Protein AF-A0AAN6DWF2-F1 (afdb_monomer_lite)

InterPro domains:
  IPR051615 Transcriptional Regulatory Elements [PTHR31313] (45-346)

Secondary structure (DSSP, 8-state):
----------------------------HHHHHHHHHHHHHHHHHHHHHHHHHHHTS-HHHHHHHHHHHIIIIITTS--S-HHHHHHHHTSTT--TT--HHHHHHHHHHHHHHS-TTSHHHHTTB-GGG-BHHHHHHHHHHHHHHHHT---HHHHHHHHHHHHHHHTTT-HHHHHHHHHHHHHHHHHHHHHHHH-TT----HHHHHHHHHHHHHHHHHHHHHHHHTT--------------HHHHHHHHHHHHHH-TTTS-----S-HHHHHHHHHHHHHHHHHHHHHHHHHHHTS-SHHHHHHHHHHHHHHHHHHHHHHHHS-TTTS--TTTTTT--HHHHHHH--

pLDDT: mean 73.48, std 20.2, range [24.36, 97.5]

Radius of gyration: 24.29 Å; chains: 1; bounding box: 89×57×62 Å

Sequence (347 aa):
MPRCLARQLSLSRIKYAGNGDDLIWGSSVSDFDLYEASCVDASALSSKQCLSTIANLDVSLQTYLLDQFWERFNTCTFLLHKEAFQASLHETRYGPFCSPHLHLAVLAMGLRRAHHTRPEVARLLRPNWDSVLHRQLREAVDGLLIRGGCTVVNVQAVVILAHLERERGRDHAARQYLDSAFSMMENIQQRTQNVLDMRVSDDEIIVQRTTLRAAVLIHSHWCFLDNRRLTKTSSTSVDNSPHRRGEVVASQHLHGSRVLSFTMKNDLAAQIYNAHPELVSIATSDIDEVSLCSAAANDTATENAFSCLVQIHTRLKNWYSGLPTHLSWSDDSQHSAPPNLYLLHQQ

Structure (mmCIF, N/CA/C/O backbone):
data_AF-A0AAN6DWF2-F1
#
_entry.id   AF-A0AAN6DWF2-F1
#
loop_
_atom_site.group_PDB
_atom_site.id
_atom_site.type_symbol
_atom_site.label_atom_id
_atom_site.label_alt_id
_atom_site.label_comp_id
_atom_site.label_asym_id
_atom_site.label_entity_id
_atom_site.label_seq_id
_atom_site.pdbx_PDB_ins_code
_atom_site.Cartn_x
_atom_site.Cartn_y
_atom_site.Cartn_z
_atom_site.occupancy
_atom_site.B_iso_or_equiv
_atom_site.auth_seq_id
_atom_site.auth_comp_id
_atom_site.auth_asym_id
_atom_site.auth_atom_id
_atom_site.pdbx_PDB_model_num
ATOM 1 N N . MET A 1 1 ? 20.266 -30.198 12.246 1.00 24.36 1 MET A N 1
ATOM 2 C CA . MET A 1 1 ? 20.365 -29.822 13.675 1.00 24.36 1 MET A CA 1
ATOM 3 C C . MET A 1 1 ? 21.616 -30.467 14.260 1.00 24.36 1 MET A C 1
ATOM 5 O O . MET A 1 1 ? 21.748 -31.669 14.085 1.00 24.36 1 MET A O 1
ATOM 9 N N . PRO A 1 2 ? 22.482 -29.755 14.995 1.00 39.97 2 PRO A N 1
ATOM 10 C CA . PRO A 1 2 ? 23.078 -28.453 14.684 1.00 39.97 2 PRO A CA 1
ATOM 11 C C . PRO A 1 2 ? 24.624 -28.497 14.814 1.00 39.97 2 PRO A C 1
ATOM 13 O O . PRO A 1 2 ? 25.159 -29.384 15.472 1.00 39.97 2 PRO A O 1
ATOM 16 N N . ARG A 1 3 ? 25.340 -27.499 14.274 1.00 25.38 3 ARG A N 1
ATOM 17 C CA . ARG A 1 3 ? 26.312 -26.698 15.051 1.00 25.38 3 ARG A CA 1
ATOM 18 C C . ARG A 1 3 ? 26.899 -25.549 14.231 1.00 25.38 3 ARG A C 1
ATOM 20 O O . ARG A 1 3 ? 27.451 -25.732 13.153 1.00 25.38 3 ARG A O 1
ATOM 27 N N . CYS A 1 4 ? 26.732 -24.368 14.812 1.00 27.62 4 CYS A N 1
ATOM 28 C CA . CYS A 1 4 ? 27.293 -23.084 14.442 1.00 27.62 4 CYS A CA 1
ATOM 29 C C . CYS A 1 4 ? 28.824 -23.131 14.368 1.00 27.62 4 CYS A C 1
ATOM 31 O O . CYS A 1 4 ? 29.463 -23.680 15.265 1.00 27.62 4 CYS A O 1
ATOM 33 N N . LEU A 1 5 ? 29.406 -22.461 13.374 1.00 29.89 5 LEU A N 1
ATOM 34 C CA . LEU A 1 5 ? 30.800 -22.028 13.410 1.00 29.89 5 LEU A CA 1
ATOM 35 C C . LEU A 1 5 ? 30.829 -20.502 13.383 1.00 29.89 5 LEU A C 1
ATOM 37 O O . LEU A 1 5 ? 30.597 -19.865 12.358 1.00 29.89 5 LEU A O 1
ATOM 41 N N . ALA A 1 6 ? 31.085 -19.943 14.562 1.00 29.97 6 ALA A N 1
ATOM 42 C CA . ALA A 1 6 ? 31.462 -18.559 14.756 1.00 29.97 6 ALA A CA 1
ATOM 43 C C . ALA A 1 6 ? 32.806 -18.304 14.055 1.00 29.97 6 ALA A C 1
ATOM 45 O O . ALA A 1 6 ? 33.797 -18.974 14.343 1.00 29.97 6 ALA A O 1
ATOM 46 N N . ARG A 1 7 ? 32.856 -17.328 13.145 1.00 29.53 7 ARG A N 1
ATOM 47 C CA . ARG A 1 7 ? 34.121 -16.759 12.673 1.00 29.53 7 ARG A CA 1
ATOM 48 C C . ARG A 1 7 ? 34.495 -15.603 13.595 1.00 29.53 7 ARG A C 1
ATOM 50 O O . ARG A 1 7 ? 33.910 -14.528 13.519 1.00 29.53 7 ARG A O 1
ATOM 57 N N . GLN A 1 8 ? 35.467 -15.859 14.467 1.00 28.31 8 GLN A N 1
ATOM 58 C CA . GLN A 1 8 ? 36.254 -14.836 15.153 1.00 28.31 8 GLN A CA 1
ATOM 59 C C . GLN A 1 8 ? 36.928 -13.944 14.104 1.00 28.31 8 GLN A C 1
ATOM 61 O O . GLN A 1 8 ? 37.774 -14.410 13.341 1.00 28.31 8 GLN A O 1
ATOM 66 N N . LEU A 1 9 ? 36.568 -12.662 14.078 1.00 31.00 9 LEU A N 1
ATOM 67 C CA . LEU A 1 9 ? 37.375 -11.639 13.428 1.00 31.00 9 LEU A CA 1
ATOM 68 C C . LEU A 1 9 ? 38.533 -11.295 14.368 1.00 31.00 9 LEU A C 1
ATOM 70 O O . LEU A 1 9 ? 38.350 -10.776 15.468 1.00 31.00 9 LEU A O 1
ATOM 74 N N . SER A 1 10 ? 39.729 -11.675 13.930 1.00 26.09 10 SER A N 1
ATOM 75 C CA . SER A 1 10 ? 41.006 -11.329 14.537 1.00 26.09 10 SER A CA 1
ATOM 76 C C . SER A 1 10 ? 41.227 -9.818 14.416 1.00 26.09 10 SER A C 1
ATOM 78 O O . SER A 1 10 ? 41.457 -9.301 13.327 1.00 26.09 10 SER A O 1
ATOM 80 N N . LEU A 1 11 ? 41.148 -9.110 15.544 1.00 29.73 11 LEU A N 1
ATOM 81 C CA . LEU A 1 11 ? 41.668 -7.752 15.691 1.00 29.73 11 LEU A CA 1
ATOM 82 C C . LEU A 1 11 ? 43.199 -7.828 15.715 1.00 29.73 11 LEU A C 1
ATOM 84 O O . LEU A 1 11 ? 43.815 -8.088 16.752 1.00 29.73 11 LEU A O 1
ATOM 88 N N . SER A 1 12 ? 43.824 -7.620 14.561 1.00 30.19 12 SER A N 1
ATOM 89 C CA . SER A 1 12 ? 45.262 -7.394 14.459 1.00 30.19 12 SER A CA 1
ATOM 90 C C . SER A 1 12 ? 45.615 -6.064 15.130 1.00 30.19 12 SER A C 1
ATOM 92 O O . SER A 1 12 ? 45.413 -4.991 14.566 1.00 30.19 12 SER A O 1
ATOM 94 N N . ARG A 1 13 ? 46.144 -6.141 16.359 1.00 29.02 13 ARG A N 1
ATOM 95 C CA . ARG A 1 13 ? 46.810 -5.030 17.054 1.00 29.02 13 ARG A CA 1
ATOM 96 C C . ARG A 1 13 ? 48.020 -4.576 16.236 1.00 29.02 13 ARG A C 1
ATOM 98 O O . ARG A 1 13 ? 49.051 -5.246 16.240 1.00 29.02 13 ARG A O 1
ATOM 105 N N . ILE A 1 14 ? 47.914 -3.419 15.595 1.00 34.72 14 ILE A N 1
ATOM 106 C CA . ILE A 1 14 ? 49.074 -2.682 15.096 1.00 34.72 14 ILE A CA 1
ATOM 107 C C . ILE A 1 14 ? 49.698 -1.972 16.306 1.00 34.72 14 ILE A C 1
ATOM 109 O O . ILE A 1 14 ? 49.084 -1.097 16.910 1.00 34.72 14 ILE A O 1
ATOM 113 N N . LYS A 1 15 ? 50.899 -2.400 16.714 1.00 28.56 15 LYS A N 1
ATOM 114 C CA . LYS A 1 15 ? 51.720 -1.688 17.703 1.00 28.56 15 LYS A CA 1
ATOM 115 C C . LYS A 1 15 ? 52.445 -0.549 16.988 1.00 28.56 15 LYS A C 1
ATOM 117 O O . LYS A 1 15 ? 53.342 -0.825 16.198 1.00 28.56 15 LYS A O 1
ATOM 122 N N . TYR A 1 16 ? 52.120 0.697 17.318 1.00 31.91 16 TYR A N 1
ATOM 123 C CA . TYR A 1 16 ? 53.030 1.820 17.104 1.00 31.91 16 TYR A CA 1
ATOM 124 C C . TYR A 1 16 ? 53.745 2.126 18.420 1.00 31.91 16 TYR A C 1
ATOM 126 O O . TYR A 1 16 ? 53.112 2.350 19.449 1.00 31.91 16 TYR A O 1
ATOM 134 N N . ALA A 1 17 ? 55.075 2.066 18.383 1.00 34.44 17 ALA A N 1
ATOM 135 C CA . ALA A 1 17 ? 55.939 2.589 19.426 1.00 34.44 17 ALA A CA 1
ATOM 136 C C . ALA A 1 17 ? 56.186 4.073 19.131 1.00 34.44 17 ALA A C 1
ATOM 138 O O . ALA A 1 17 ? 56.688 4.408 18.060 1.00 34.44 17 ALA A O 1
ATOM 139 N N . GLY A 1 18 ? 55.827 4.943 20.070 1.00 31.94 18 GLY A N 1
ATOM 140 C CA . GLY A 1 18 ? 56.087 6.376 20.012 1.00 31.94 18 GLY A CA 1
ATOM 141 C C . GLY A 1 18 ? 56.032 6.954 21.420 1.00 31.94 18 GLY A C 1
ATOM 142 O O . GLY A 1 18 ? 55.000 6.875 22.077 1.00 31.94 18 GLY A O 1
ATOM 143 N N . ASN A 1 19 ? 57.178 7.444 21.888 1.00 35.22 19 ASN A N 1
ATOM 144 C CA . ASN A 1 19 ? 57.352 8.192 23.130 1.00 35.22 19 ASN A CA 1
ATOM 145 C C . ASN A 1 19 ? 56.576 9.515 23.095 1.00 35.22 19 ASN A C 1
ATOM 147 O O . ASN A 1 19 ? 56.572 10.179 22.061 1.00 35.22 19 ASN A O 1
ATOM 151 N N . GLY A 1 20 ? 56.115 9.956 24.266 1.00 33.41 20 GLY A N 1
ATOM 152 C CA . GLY A 1 20 ? 55.858 11.368 24.555 1.00 33.41 20 GLY A CA 1
ATOM 153 C C . GLY A 1 20 ? 54.381 11.725 24.657 1.00 33.41 20 GLY A C 1
ATOM 154 O O . GLY A 1 20 ? 53.620 11.536 23.716 1.00 33.41 20 GLY A O 1
ATOM 155 N N . ASP A 1 21 ? 54.023 12.225 25.832 1.00 41.53 21 ASP A N 1
ATOM 156 C CA . ASP A 1 21 ? 52.711 12.698 26.256 1.00 41.53 21 ASP A CA 1
ATOM 157 C C . ASP A 1 21 ? 52.075 13.711 25.286 1.00 41.53 21 ASP A C 1
ATOM 159 O O . ASP A 1 21 ? 52.677 14.736 24.990 1.00 41.53 21 ASP A O 1
ATOM 163 N N . ASP A 1 22 ? 50.859 13.406 24.815 1.00 31.78 22 ASP A N 1
ATOM 164 C CA . ASP A 1 22 ? 49.723 14.337 24.690 1.00 31.78 22 ASP A CA 1
ATOM 165 C C . ASP A 1 22 ? 48.495 13.589 24.126 1.00 31.78 22 ASP A C 1
ATOM 167 O O . ASP A 1 22 ? 48.411 13.234 22.948 1.00 31.78 22 ASP A O 1
ATOM 171 N N . LEU A 1 23 ? 47.516 13.311 24.993 1.00 32.81 23 LEU A N 1
ATOM 172 C CA . LEU A 1 23 ? 46.237 12.688 24.635 1.00 32.81 23 LEU A CA 1
ATOM 173 C C . LEU A 1 23 ? 45.285 13.736 24.039 1.00 32.81 23 LEU A C 1
ATOM 175 O O . LEU A 1 23 ? 44.427 14.286 24.728 1.00 32.81 23 LEU A O 1
ATOM 179 N N . ILE A 1 24 ? 45.403 13.975 22.733 1.00 30.84 24 ILE A N 1
ATOM 180 C CA . ILE A 1 24 ? 44.333 14.582 21.934 1.00 30.84 24 ILE A CA 1
ATOM 181 C C . ILE A 1 24 ? 43.415 13.445 21.471 1.00 30.84 24 ILE A C 1
ATOM 183 O O . ILE A 1 24 ? 43.819 12.596 20.676 1.00 30.84 24 ILE A O 1
ATOM 187 N N . TRP A 1 25 ? 42.171 13.412 21.957 1.00 33.88 25 TRP A N 1
ATOM 188 C CA . TRP A 1 25 ? 41.125 12.535 21.420 1.00 33.88 25 TRP A CA 1
ATOM 189 C C . TRP A 1 25 ? 40.746 12.993 20.004 1.00 33.88 25 TRP A C 1
ATOM 191 O O . TRP A 1 25 ? 39.775 13.719 19.807 1.00 33.88 25 TRP A O 1
ATOM 201 N N . GLY A 1 26 ? 41.528 12.585 19.005 1.00 31.33 26 GLY A N 1
ATOM 202 C CA . GLY A 1 26 ? 41.132 12.661 17.604 1.00 31.33 26 GLY A CA 1
ATOM 203 C C . GLY A 1 26 ? 40.071 11.601 17.332 1.00 31.33 26 GLY A C 1
ATOM 204 O O . GLY A 1 26 ? 40.386 10.416 17.242 1.00 31.33 26 GLY A O 1
ATOM 205 N N . SER A 1 27 ? 38.806 12.006 17.226 1.00 37.88 27 SER A N 1
ATOM 206 C CA . SER A 1 27 ? 37.750 11.152 16.685 1.00 37.88 27 SER A CA 1
ATOM 207 C C . SER A 1 27 ? 38.142 10.712 15.271 1.00 37.88 27 SER A C 1
ATOM 209 O O . SER A 1 27 ? 38.393 11.564 14.420 1.00 37.88 27 SER A O 1
ATOM 211 N N . SER A 1 28 ? 38.209 9.398 15.029 1.00 42.75 28 SER A N 1
ATOM 212 C CA . SER A 1 28 ? 38.409 8.791 13.705 1.00 42.75 28 SER A CA 1
ATOM 213 C C . SER A 1 28 ? 37.288 9.242 12.762 1.00 42.75 28 SER A C 1
ATOM 215 O O . SER A 1 28 ? 36.197 8.680 12.763 1.00 42.75 28 SER A O 1
ATOM 217 N N . VAL A 1 29 ? 37.548 10.297 11.987 1.00 45.88 29 VAL A N 1
ATOM 218 C CA . VAL A 1 29 ? 36.674 10.770 10.899 1.00 45.88 29 VAL A CA 1
ATOM 219 C C . VAL A 1 29 ? 36.654 9.742 9.752 1.00 45.88 29 VAL A C 1
ATOM 221 O O . VAL A 1 29 ? 35.648 9.575 9.078 1.00 45.88 29 VAL A O 1
ATOM 224 N N . SER A 1 30 ? 37.717 8.943 9.599 1.00 54.19 30 SER A N 1
ATOM 225 C CA . SER A 1 30 ? 37.892 8.019 8.471 1.00 54.19 30 SER A CA 1
ATOM 226 C C . SER A 1 30 ? 37.001 6.772 8.489 1.00 54.19 30 SER A C 1
ATOM 228 O O . SER A 1 30 ? 36.621 6.295 7.422 1.00 54.19 30 SER A O 1
ATOM 230 N N . ASP A 1 31 ? 36.662 6.221 9.661 1.00 43.28 31 ASP A N 1
ATOM 231 C CA . ASP A 1 31 ? 35.835 5.000 9.727 1.00 43.28 31 ASP A CA 1
ATOM 232 C C . ASP A 1 31 ? 34.345 5.290 9.492 1.00 43.28 31 ASP A C 1
ATOM 234 O O . ASP A 1 31 ? 33.620 4.450 8.953 1.00 43.28 31 ASP A O 1
ATOM 238 N N . PHE A 1 32 ? 33.894 6.491 9.864 1.00 52.03 32 PHE A N 1
ATOM 239 C CA . PHE A 1 32 ? 32.530 6.951 9.615 1.00 52.03 32 PHE A CA 1
ATOM 240 C C . PHE A 1 32 ? 32.306 7.216 8.119 1.00 52.03 32 PHE A C 1
ATOM 242 O O . PHE A 1 32 ? 31.334 6.720 7.548 1.00 52.03 32 PHE A O 1
ATOM 249 N N . ASP A 1 33 ? 33.270 7.869 7.464 1.00 57.94 33 ASP A N 1
ATOM 250 C CA . ASP A 1 33 ? 33.223 8.173 6.030 1.00 57.94 33 ASP A CA 1
ATOM 251 C C . ASP A 1 33 ? 33.228 6.903 5.155 1.00 57.94 33 ASP A C 1
ATOM 253 O O . ASP A 1 33 ? 32.535 6.832 4.138 1.00 57.94 33 ASP A O 1
ATOM 257 N N . LEU A 1 34 ? 33.965 5.857 5.557 1.00 58.53 34 LEU A N 1
ATOM 258 C CA . LEU A 1 34 ? 33.987 4.564 4.855 1.00 58.53 34 LEU A CA 1
ATOM 259 C C . LEU A 1 34 ? 32.654 3.810 4.968 1.00 58.53 34 LEU A C 1
ATOM 261 O O . LEU A 1 34 ? 32.208 3.187 3.998 1.00 58.53 34 LEU A O 1
ATOM 265 N N . TYR A 1 35 ? 32.007 3.862 6.134 1.00 58.62 35 TYR A N 1
ATOM 266 C CA . TYR A 1 35 ? 30.687 3.264 6.331 1.00 58.62 35 TYR A CA 1
ATOM 267 C C . TYR A 1 35 ? 29.617 4.014 5.531 1.00 58.62 35 TYR A C 1
ATOM 269 O O . TYR A 1 35 ? 28.820 3.386 4.831 1.00 58.62 35 TYR A O 1
ATOM 277 N N . GLU A 1 36 ? 29.639 5.348 5.562 1.00 58.59 36 GLU A N 1
ATOM 278 C CA . GLU A 1 36 ? 28.704 6.187 4.813 1.00 58.59 36 GLU A CA 1
ATOM 279 C C . GLU A 1 36 ? 28.851 5.984 3.296 1.00 58.59 36 GLU A C 1
ATOM 281 O O . GLU A 1 36 ? 27.856 5.720 2.614 1.00 58.59 36 GLU A O 1
ATOM 286 N N . ALA A 1 37 ? 30.084 5.964 2.773 1.00 59.84 37 ALA A N 1
ATOM 287 C CA . ALA A 1 37 ? 30.357 5.650 1.370 1.00 59.84 37 ALA A CA 1
ATOM 288 C C . ALA A 1 37 ? 29.853 4.246 0.980 1.00 59.84 37 ALA A C 1
ATOM 290 O O . ALA A 1 37 ? 29.174 4.084 -0.037 1.00 59.84 37 ALA A O 1
ATOM 291 N N . SER A 1 38 ? 30.082 3.237 1.832 1.00 62.94 38 SER A N 1
ATOM 292 C CA . SER A 1 38 ? 29.570 1.880 1.607 1.00 62.94 38 SER A CA 1
ATOM 293 C C . SER A 1 38 ? 28.037 1.814 1.621 1.00 62.94 38 SER A C 1
ATOM 295 O O . SER A 1 38 ? 27.452 1.019 0.878 1.00 62.94 38 SER A O 1
ATOM 297 N N . CYS A 1 39 ? 27.362 2.614 2.450 1.00 59.41 39 CYS A N 1
ATOM 298 C CA . CYS A 1 39 ? 25.901 2.685 2.489 1.00 59.41 39 CYS A CA 1
ATOM 299 C C . CYS A 1 39 ? 25.322 3.368 1.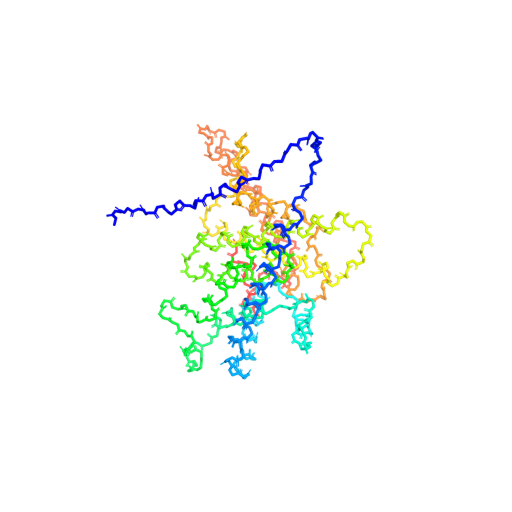241 1.00 59.41 39 CYS A C 1
ATOM 301 O O . CYS A 1 39 ? 24.308 2.898 0.708 1.00 59.41 39 CYS A O 1
ATOM 303 N N . VAL A 1 40 ? 25.972 4.429 0.751 1.00 64.19 40 VAL A N 1
ATOM 304 C CA . VAL A 1 40 ? 25.593 5.146 -0.478 1.00 64.19 40 VAL A CA 1
ATOM 305 C C . VAL A 1 40 ? 25.728 4.239 -1.702 1.00 64.19 40 VAL A C 1
ATOM 307 O O . VAL A 1 40 ? 24.764 4.090 -2.462 1.00 64.19 40 VAL A O 1
ATOM 310 N N . ASP A 1 41 ? 26.858 3.547 -1.850 1.00 69.50 41 ASP A N 1
ATOM 311 C CA . ASP A 1 41 ? 27.111 2.637 -2.975 1.00 69.50 41 ASP A CA 1
ATOM 312 C C . ASP A 1 41 ? 26.111 1.486 -3.021 1.00 69.50 41 ASP A C 1
ATOM 314 O O . ASP A 1 41 ? 25.560 1.125 -4.069 1.00 69.50 41 ASP A O 1
ATOM 318 N N . ALA A 1 42 ? 25.811 0.927 -1.855 1.00 69.94 42 ALA A N 1
ATOM 319 C CA . ALA A 1 42 ? 24.889 -0.178 -1.760 1.00 69.94 42 ALA A CA 1
ATOM 320 C C . ALA A 1 42 ? 23.430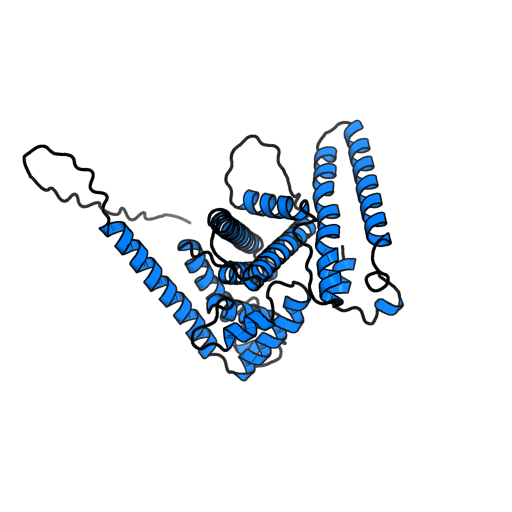 0.287 -1.982 1.00 69.94 42 ALA A C 1
ATOM 322 O O . ALA A 1 42 ? 22.603 -0.487 -2.485 1.00 69.94 42 ALA A O 1
ATOM 323 N N . SER A 1 43 ? 23.074 1.532 -1.621 1.00 72.94 43 SER A N 1
ATOM 324 C CA . SER A 1 43 ? 21.750 2.135 -1.890 1.00 72.94 43 SER A CA 1
ATOM 325 C C . SER A 1 43 ? 21.546 2.347 -3.384 1.00 72.94 43 SER A C 1
ATOM 327 O O . SER A 1 43 ? 20.538 1.916 -3.949 1.00 72.94 43 SER A O 1
ATOM 329 N N . ALA A 1 44 ? 22.569 2.880 -4.051 1.00 80.00 44 ALA A N 1
ATOM 330 C CA . ALA A 1 44 ? 22.599 2.989 -5.499 1.00 80.00 44 ALA A CA 1
ATOM 331 C C . ALA A 1 44 ? 22.486 1.613 -6.177 1.00 80.00 44 ALA A C 1
ATOM 333 O O . ALA A 1 44 ? 21.770 1.483 -7.170 1.00 80.00 44 ALA A O 1
ATOM 334 N N . LEU A 1 45 ? 23.132 0.573 -5.635 1.00 83.88 45 LEU A N 1
ATOM 335 C CA . LEU A 1 45 ? 23.017 -0.796 -6.146 1.00 83.88 45 LEU A CA 1
ATOM 336 C C . LEU A 1 45 ? 21.579 -1.328 -6.048 1.00 83.88 45 LEU A C 1
ATOM 338 O O . LEU A 1 45 ? 21.054 -1.841 -7.034 1.00 83.88 45 LEU A O 1
ATOM 342 N N . SER A 1 46 ? 20.933 -1.177 -4.890 1.00 86.00 46 SER A N 1
ATOM 343 C CA . SER A 1 46 ? 19.547 -1.623 -4.686 1.00 86.00 46 SER A CA 1
ATOM 344 C C . SER A 1 46 ? 18.583 -0.902 -5.633 1.00 86.00 46 SER A C 1
ATOM 346 O O . SER A 1 46 ? 17.797 -1.546 -6.326 1.00 86.00 46 SER A O 1
ATOM 348 N N . SER A 1 47 ? 18.716 0.421 -5.764 1.00 87.88 47 SER A N 1
ATOM 349 C CA . SER A 1 47 ? 17.942 1.215 -6.725 1.00 87.88 47 SER A CA 1
ATOM 350 C C . SER A 1 47 ? 18.161 0.751 -8.168 1.00 87.88 47 SER A C 1
ATOM 352 O O . SER A 1 47 ? 17.196 0.582 -8.912 1.00 87.88 47 SER A O 1
ATOM 354 N N . LYS A 1 48 ? 19.410 0.471 -8.565 1.00 89.31 48 LYS A N 1
ATOM 355 C CA . LYS A 1 48 ? 19.734 -0.075 -9.895 1.00 89.31 48 LYS A CA 1
ATOM 356 C C . LYS A 1 48 ? 19.099 -1.448 -10.130 1.00 89.31 48 LYS A C 1
ATOM 358 O O . LYS A 1 48 ? 18.609 -1.698 -11.227 1.00 89.31 48 LYS A O 1
ATOM 363 N N . GLN A 1 49 ? 19.069 -2.322 -9.123 1.00 90.38 49 GLN A N 1
ATOM 364 C CA . GLN A 1 49 ? 18.422 -3.636 -9.221 1.00 90.38 49 GLN A CA 1
ATOM 365 C C . GLN A 1 49 ? 16.903 -3.518 -9.397 1.00 90.38 49 GLN A C 1
ATOM 367 O O . GLN A 1 49 ? 16.332 -4.209 -10.246 1.00 90.38 49 GLN A O 1
ATOM 372 N N . CYS A 1 50 ? 16.252 -2.612 -8.658 1.00 92.19 50 CYS A N 1
ATOM 373 C CA . CYS A 1 50 ? 14.833 -2.304 -8.847 1.00 92.19 50 CYS A CA 1
ATOM 374 C C . CYS A 1 50 ? 14.570 -1.816 -10.277 1.00 92.19 50 CYS A C 1
ATOM 376 O O . CYS A 1 50 ? 13.719 -2.373 -10.965 1.00 92.19 50 CYS A O 1
ATOM 378 N N . LEU A 1 51 ? 15.352 -0.846 -10.763 1.00 93.00 51 LEU A N 1
ATOM 379 C CA . LEU A 1 51 ? 15.211 -0.316 -12.123 1.00 93.00 51 LEU A CA 1
ATOM 380 C C . LEU A 1 51 ? 15.452 -1.371 -13.200 1.00 93.00 51 LEU A C 1
ATOM 382 O O . LEU A 1 51 ? 14.696 -1.425 -14.160 1.00 93.00 51 LEU A O 1
ATOM 386 N N . SER A 1 52 ? 16.457 -2.232 -13.035 1.00 93.50 52 SER A N 1
ATOM 387 C CA . SER A 1 52 ? 16.704 -3.337 -13.964 1.00 93.50 52 SER A CA 1
ATOM 388 C C . SER A 1 52 ? 15.525 -4.309 -13.998 1.00 93.50 52 SER A C 1
ATOM 390 O O . SER A 1 52 ? 15.103 -4.725 -15.072 1.00 93.50 52 SER A O 1
ATOM 392 N N . THR A 1 53 ? 14.951 -4.627 -12.837 1.00 94.19 53 THR A N 1
ATOM 393 C CA . THR A 1 53 ? 13.777 -5.505 -12.748 1.00 94.19 53 THR A CA 1
ATOM 394 C C . THR A 1 53 ? 12.568 -4.892 -13.446 1.00 94.19 53 THR A C 1
ATOM 396 O O . THR A 1 53 ? 11.873 -5.593 -14.174 1.00 94.19 53 THR A O 1
ATOM 399 N N . ILE A 1 54 ? 12.346 -3.588 -13.266 1.00 93.94 54 ILE A N 1
ATOM 400 C CA . ILE A 1 54 ? 11.265 -2.842 -13.920 1.00 93.94 54 ILE A CA 1
ATOM 401 C C . ILE A 1 54 ? 11.498 -2.773 -15.433 1.00 93.94 54 ILE A C 1
ATOM 403 O O . ILE A 1 54 ? 10.589 -3.060 -16.200 1.00 93.94 54 ILE A O 1
ATOM 407 N N . ALA A 1 55 ? 12.718 -2.462 -15.874 1.00 93.06 55 ALA A N 1
ATOM 408 C CA . ALA A 1 55 ? 13.069 -2.353 -17.290 1.00 93.06 55 ALA A CA 1
ATOM 409 C C . ALA A 1 55 ? 12.931 -3.677 -18.059 1.00 93.06 55 ALA A C 1
ATOM 411 O O . ALA A 1 55 ? 12.715 -3.660 -19.266 1.00 93.06 55 ALA A O 1
ATOM 412 N N . ASN A 1 56 ? 13.025 -4.817 -17.368 1.00 93.00 56 ASN A N 1
ATOM 413 C CA . ASN A 1 56 ? 12.793 -6.137 -17.956 1.00 93.00 56 ASN A CA 1
ATOM 414 C C . ASN A 1 56 ? 11.303 -6.446 -18.199 1.00 93.00 56 ASN A C 1
ATOM 416 O O . ASN A 1 56 ? 10.988 -7.484 -18.780 1.00 93.00 56 ASN A O 1
ATOM 420 N N . LEU A 1 57 ? 10.385 -5.600 -17.723 1.00 93.38 57 LEU A N 1
ATOM 421 C CA . LEU A 1 57 ? 8.955 -5.740 -17.969 1.00 93.38 57 LEU A CA 1
ATOM 422 C C . LEU A 1 57 ? 8.557 -4.985 -19.234 1.00 93.38 57 LEU A C 1
ATOM 424 O O . LEU A 1 57 ? 8.928 -3.825 -19.414 1.00 93.38 57 LEU A O 1
ATOM 428 N N . ASP A 1 58 ? 7.713 -5.608 -20.052 1.00 93.50 58 ASP A N 1
ATOM 429 C CA . ASP A 1 58 ? 7.105 -4.952 -21.209 1.00 93.50 58 ASP A CA 1
ATOM 430 C C . ASP A 1 58 ? 6.335 -3.692 -20.770 1.00 93.50 58 ASP A C 1
ATOM 432 O O . ASP A 1 58 ? 5.626 -3.703 -19.761 1.00 93.50 58 ASP A O 1
ATOM 436 N N . VAL A 1 59 ? 6.441 -2.598 -21.533 1.00 93.81 59 VAL A N 1
ATOM 437 C CA . VAL A 1 59 ? 5.808 -1.308 -21.182 1.00 93.81 59 VAL A CA 1
ATOM 438 C C . VAL A 1 59 ? 4.289 -1.449 -21.034 1.00 93.81 59 VAL A C 1
ATOM 440 O O . VAL A 1 59 ? 3.709 -0.914 -20.094 1.00 93.81 59 VAL A O 1
ATOM 443 N N . SER A 1 60 ? 3.648 -2.235 -21.907 1.00 94.81 60 SER A N 1
ATOM 444 C CA . SER A 1 60 ? 2.212 -2.538 -21.824 1.00 94.81 60 SER A CA 1
ATOM 445 C C . SER A 1 60 ? 1.837 -3.247 -20.523 1.00 94.81 60 SER A C 1
ATOM 447 O O . SER A 1 60 ? 0.787 -2.966 -19.943 1.00 94.81 60 SER A O 1
ATOM 449 N N . LEU A 1 61 ? 2.700 -4.148 -20.046 1.00 95.25 61 LEU A N 1
ATOM 450 C CA . LEU A 1 61 ? 2.510 -4.837 -18.779 1.00 95.25 61 LEU A CA 1
ATOM 451 C C . LEU A 1 61 ? 2.685 -3.865 -17.612 1.00 95.25 61 LEU A C 1
ATOM 453 O O . LEU A 1 61 ? 1.855 -3.870 -16.711 1.00 95.25 61 LEU A O 1
ATOM 457 N N . GLN A 1 62 ? 3.698 -2.996 -17.639 1.00 95.44 62 GLN A N 1
ATOM 458 C CA . GLN A 1 62 ? 3.890 -1.978 -16.599 1.00 95.44 62 GLN A CA 1
ATOM 459 C C . GLN A 1 62 ? 2.662 -1.068 -16.459 1.00 95.44 62 GLN A C 1
ATOM 461 O O . GLN A 1 62 ? 2.160 -0.902 -15.348 1.00 95.44 62 GLN A O 1
ATOM 466 N N . THR A 1 63 ? 2.131 -0.545 -17.571 1.00 96.00 63 THR A N 1
ATOM 467 C CA . THR A 1 63 ? 0.903 0.268 -17.570 1.00 96.00 63 THR A CA 1
ATOM 468 C C . THR A 1 63 ? -0.278 -0.508 -16.994 1.00 96.00 63 THR A C 1
ATOM 470 O O . THR A 1 63 ? -0.937 -0.024 -16.079 1.00 96.00 63 THR A O 1
ATOM 473 N N . TYR A 1 64 ? -0.491 -1.749 -17.442 1.00 96.81 64 TYR A N 1
ATOM 474 C CA . TYR A 1 64 ? -1.574 -2.580 -16.921 1.00 96.81 64 TYR A CA 1
ATOM 475 C C . TYR A 1 64 ? -1.458 -2.820 -15.407 1.00 96.81 64 TYR A C 1
ATOM 477 O O . TYR A 1 64 ? -2.450 -2.718 -14.689 1.00 96.81 64 TYR A O 1
ATOM 485 N N . LEU A 1 65 ? -0.260 -3.126 -14.900 1.00 96.88 65 LEU A N 1
ATOM 486 C CA . LEU A 1 65 ? -0.044 -3.347 -13.468 1.00 96.88 65 LEU A CA 1
ATOM 487 C C . LEU A 1 65 ? -0.259 -2.068 -12.649 1.00 96.88 65 LEU A C 1
ATOM 489 O O . LEU A 1 65 ? -0.836 -2.144 -11.564 1.00 96.88 65 LEU A O 1
ATOM 493 N N . LEU A 1 66 ? 0.157 -0.907 -13.167 1.00 96.56 66 LEU A N 1
ATOM 494 C CA . LEU A 1 66 ? -0.141 0.389 -12.553 1.00 96.56 66 LEU A CA 1
ATOM 495 C C . LEU A 1 66 ? -1.653 0.600 -12.439 1.00 96.56 66 LEU A C 1
ATOM 497 O O . LEU A 1 66 ? -2.135 0.924 -11.356 1.00 96.56 66 LEU A O 1
ATOM 501 N N . ASP A 1 67 ? -2.408 0.349 -13.507 1.00 95.88 67 ASP A N 1
ATOM 502 C CA . ASP A 1 67 ? -3.868 0.490 -13.492 1.00 95.88 67 ASP A CA 1
ATOM 503 C C . ASP A 1 67 ? -4.512 -0.442 -12.457 1.00 95.88 67 ASP A C 1
ATOM 505 O O . ASP A 1 67 ? -5.338 -0.004 -11.656 1.00 95.88 67 ASP A O 1
ATOM 509 N N . GLN A 1 68 ? -4.068 -1.704 -12.380 1.00 95.81 68 GLN A N 1
ATOM 510 C CA . GLN A 1 68 ? -4.566 -2.640 -11.364 1.00 95.81 68 GLN A CA 1
ATOM 511 C C . GLN A 1 68 ? -4.263 -2.179 -9.936 1.00 95.81 68 GLN A C 1
ATOM 513 O O . GLN A 1 68 ? -5.095 -2.356 -9.047 1.00 95.81 68 GLN A O 1
ATOM 518 N N . PHE A 1 69 ? -3.103 -1.568 -9.694 1.00 96.06 69 PHE A N 1
ATOM 519 C CA . PHE A 1 69 ? -2.801 -0.983 -8.392 1.00 96.06 69 PHE A CA 1
ATOM 520 C C . PHE A 1 69 ? -3.773 0.153 -8.047 1.00 96.06 69 PHE A C 1
ATOM 522 O O . PHE A 1 69 ? -4.350 0.156 -6.955 1.00 96.06 69 PHE A O 1
ATOM 529 N N . TRP A 1 70 ? -3.981 1.095 -8.972 1.00 93.62 70 TRP A N 1
ATOM 530 C CA . TRP A 1 70 ? -4.843 2.250 -8.730 1.00 93.62 70 TRP A CA 1
ATOM 531 C C . TRP A 1 70 ? -6.293 1.842 -8.496 1.00 93.62 70 TRP A C 1
ATOM 533 O O . TRP A 1 70 ? -6.883 2.302 -7.526 1.00 93.62 70 TRP A O 1
ATOM 543 N N . GLU A 1 71 ? -6.834 0.966 -9.342 1.00 91.00 71 GLU A N 1
ATOM 544 C CA . GLU A 1 71 ? -8.251 0.587 -9.335 1.00 91.00 71 GLU A CA 1
ATOM 545 C C . GLU A 1 71 ? -8.617 -0.424 -8.244 1.00 91.00 71 GLU A C 1
ATOM 547 O O . GLU A 1 71 ? -9.760 -0.456 -7.788 1.00 91.00 71 GLU A O 1
ATOM 552 N N . ARG A 1 72 ? -7.684 -1.302 -7.848 1.00 89.50 72 ARG A N 1
ATOM 553 C CA . ARG A 1 72 ? -7.990 -2.426 -6.943 1.00 89.50 72 ARG A CA 1
ATOM 554 C C . ARG A 1 72 ? -7.387 -2.288 -5.554 1.00 89.50 72 ARG A C 1
ATOM 556 O O . ARG A 1 72 ? -7.918 -2.881 -4.620 1.00 89.50 72 ARG A O 1
ATOM 563 N N . PHE A 1 73 ? -6.278 -1.566 -5.405 1.00 90.56 73 PHE A N 1
ATOM 564 C CA . PHE A 1 73 ? -5.618 -1.393 -4.110 1.00 90.56 73 PHE A CA 1
ATOM 565 C C . PHE A 1 73 ? -5.788 0.029 -3.572 1.00 90.56 73 PHE A C 1
ATOM 567 O O . PHE A 1 73 ? -6.393 0.205 -2.514 1.00 90.56 73 PHE A O 1
ATOM 574 N N . ASN A 1 74 ? -5.318 1.046 -4.303 1.00 90.25 74 ASN A N 1
ATOM 575 C CA . ASN A 1 74 ? -5.270 2.417 -3.784 1.00 90.25 74 ASN A CA 1
ATOM 576 C C . ASN A 1 74 ? -6.665 3.052 -3.602 1.00 90.25 74 ASN A C 1
ATOM 578 O O . ASN A 1 74 ? -6.820 3.952 -2.783 1.00 90.25 74 ASN A O 1
ATOM 582 N N . THR A 1 75 ? -7.692 2.560 -4.309 1.00 85.12 75 THR A N 1
ATOM 583 C CA . THR A 1 75 ? -9.102 2.934 -4.075 1.00 85.12 75 THR A CA 1
ATOM 584 C C . THR A 1 75 ? -9.620 2.477 -2.707 1.00 85.12 75 THR A C 1
ATOM 586 O O . THR A 1 75 ? -10.425 3.174 -2.092 1.00 85.12 75 THR A O 1
ATOM 589 N N . CYS A 1 76 ? -9.174 1.315 -2.224 1.00 80.44 76 CYS A N 1
ATOM 590 C CA . CYS A 1 76 ? -9.603 0.745 -0.943 1.00 80.44 76 CYS A CA 1
ATOM 591 C C . CYS A 1 76 ? -8.738 1.248 0.217 1.00 80.44 76 CYS A C 1
ATOM 593 O O . CYS A 1 76 ? -9.216 1.443 1.330 1.00 80.44 76 CYS A O 1
ATOM 595 N N . THR A 1 77 ? -7.446 1.443 -0.034 1.00 83.44 77 THR A N 1
ATOM 596 C CA . THR A 1 77 ? -6.486 1.935 0.950 1.00 83.44 77 THR A CA 1
ATOM 597 C C . THR A 1 77 ? -5.695 3.064 0.320 1.00 83.44 77 THR A C 1
ATOM 599 O O . THR A 1 77 ? -4.737 2.823 -0.413 1.00 83.44 77 THR A O 1
ATOM 602 N N . PHE A 1 78 ? -6.123 4.296 0.591 1.00 86.31 78 PHE A N 1
ATOM 603 C CA . PHE A 1 78 ? -5.545 5.500 0.005 1.00 86.31 78 PHE A CA 1
ATOM 604 C C . PHE A 1 78 ? -4.161 5.785 0.604 1.00 86.31 78 PHE A C 1
ATOM 606 O O . PHE A 1 78 ? -4.012 6.571 1.537 1.00 86.31 78 PHE A O 1
ATOM 613 N N . LEU A 1 79 ? -3.154 5.076 0.093 1.00 90.94 79 LEU A N 1
ATOM 614 C CA . LEU A 1 79 ? -1.769 5.130 0.555 1.00 90.94 79 LEU A CA 1
ATOM 615 C C . LEU A 1 79 ? -0.943 6.136 -0.253 1.00 90.94 79 LEU A C 1
ATOM 617 O O . LEU A 1 79 ? -0.087 6.818 0.310 1.00 90.94 79 LEU A O 1
ATOM 621 N N . LEU A 1 80 ? -1.193 6.215 -1.564 1.00 91.69 80 LEU A N 1
ATOM 622 C CA . LEU A 1 80 ? -0.480 7.085 -2.497 1.00 91.69 80 LEU A CA 1
ATOM 623 C C . LEU A 1 80 ? -1.401 8.162 -3.069 1.00 91.69 80 LEU A C 1
ATOM 625 O O . LEU A 1 80 ? -2.515 7.872 -3.511 1.00 91.69 80 LEU A O 1
ATOM 629 N N . HIS A 1 81 ? -0.886 9.388 -3.160 1.00 88.31 81 HIS A N 1
ATOM 630 C CA . HIS A 1 81 ? -1.500 10.435 -3.969 1.00 88.31 81 HIS A CA 1
ATOM 631 C C . HIS A 1 81 ? -1.185 10.168 -5.446 1.00 88.31 81 HIS A C 1
ATOM 633 O O . HIS A 1 81 ? -0.029 10.263 -5.866 1.00 88.31 81 HIS A O 1
ATOM 639 N N . LYS A 1 82 ? -2.208 9.817 -6.232 1.00 88.88 82 LYS A N 1
ATOM 640 C CA . LYS A 1 82 ? -2.044 9.315 -7.605 1.00 88.88 82 LYS A CA 1
ATOM 641 C C . LYS A 1 82 ? -1.335 10.319 -8.512 1.00 88.88 82 LYS A C 1
ATOM 643 O O . LYS A 1 82 ? -0.352 9.976 -9.157 1.00 88.88 82 LYS A O 1
ATOM 648 N N . GLU A 1 83 ? -1.805 11.559 -8.521 1.00 87.44 83 GLU A N 1
ATOM 649 C CA . GLU A 1 83 ? -1.317 12.620 -9.403 1.00 87.44 83 GLU A CA 1
ATOM 650 C C . GLU A 1 83 ? 0.137 12.989 -9.080 1.00 87.44 83 GLU A C 1
ATOM 652 O O . GLU A 1 83 ? 0.965 13.056 -9.984 1.00 87.44 83 GLU A O 1
ATOM 657 N N . ALA A 1 84 ? 0.472 13.145 -7.793 1.00 88.12 84 ALA A N 1
ATOM 658 C CA . ALA A 1 84 ? 1.836 13.429 -7.346 1.00 88.12 84 ALA A CA 1
ATOM 659 C C . ALA A 1 84 ? 2.809 12.295 -7.710 1.00 88.12 84 ALA A C 1
ATOM 661 O O .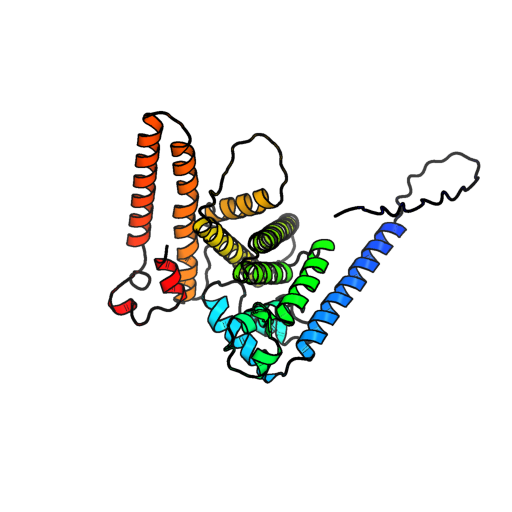 ALA A 1 84 ? 3.908 12.550 -8.210 1.00 88.12 84 ALA A O 1
ATOM 662 N N . PHE A 1 85 ? 2.388 11.038 -7.523 1.00 92.62 85 PHE A N 1
ATOM 663 C CA . PHE A 1 85 ? 3.174 9.872 -7.919 1.00 92.62 85 PHE A CA 1
ATOM 664 C C . PHE A 1 85 ? 3.391 9.827 -9.436 1.00 92.62 85 PHE A C 1
ATOM 666 O O . PHE A 1 85 ? 4.519 9.646 -9.886 1.00 92.62 85 PHE A O 1
ATOM 673 N N . GLN A 1 86 ? 2.331 10.011 -10.232 1.00 91.75 86 GLN A N 1
ATOM 674 C CA . GLN A 1 86 ? 2.415 9.978 -11.695 1.00 91.75 86 GLN A CA 1
ATOM 675 C C . GLN A 1 86 ? 3.307 11.098 -12.237 1.00 91.75 86 GLN A C 1
ATOM 677 O O . GLN A 1 86 ? 4.147 10.835 -13.094 1.00 91.75 86 GLN A O 1
ATOM 682 N N . ALA A 1 87 ? 3.190 12.317 -11.703 1.00 89.94 87 ALA A N 1
ATOM 683 C CA . ALA A 1 87 ? 4.078 13.421 -12.056 1.00 89.94 87 ALA A CA 1
ATOM 684 C C . ALA A 1 87 ? 5.546 13.067 -11.766 1.00 89.94 87 ALA A C 1
ATOM 686 O O . ALA A 1 87 ? 6.383 13.146 -12.663 1.00 89.94 87 ALA A O 1
ATOM 687 N N . SER A 1 88 ? 5.830 12.560 -10.559 1.00 91.75 88 SER A N 1
ATOM 688 C CA . SER A 1 88 ? 7.180 12.133 -10.169 1.00 91.75 88 SER A CA 1
ATOM 689 C C . SER A 1 88 ? 7.706 10.948 -10.986 1.00 91.75 88 SER A C 1
ATOM 691 O O . SER A 1 88 ? 8.914 10.828 -11.171 1.00 91.75 88 SER A O 1
ATOM 693 N N . LEU A 1 89 ? 6.842 10.062 -11.484 1.00 91.06 89 LEU A N 1
ATOM 694 C CA . LEU A 1 89 ? 7.245 8.910 -12.295 1.00 91.06 89 LEU A CA 1
ATOM 695 C C . LEU A 1 89 ? 7.759 9.321 -13.685 1.00 91.06 89 LEU A C 1
ATOM 697 O O . LEU A 1 89 ? 8.654 8.671 -14.221 1.00 91.06 89 LEU A O 1
ATOM 701 N N . HIS A 1 90 ? 7.201 10.385 -14.267 1.00 87.75 90 HIS A N 1
ATOM 702 C CA . HIS A 1 90 ? 7.577 10.869 -15.600 1.00 87.75 90 HIS A CA 1
ATOM 703 C C . HIS A 1 90 ? 8.824 11.768 -15.605 1.00 87.75 90 HIS A C 1
ATOM 705 O O . HIS A 1 90 ? 9.327 12.118 -16.674 1.00 87.75 90 HIS A O 1
ATOM 711 N N . GLU A 1 91 ? 9.351 12.125 -14.435 1.00 88.31 91 GLU A N 1
ATOM 712 C CA . GLU A 1 91 ? 10.593 12.884 -14.318 1.00 88.31 91 GLU A CA 1
ATOM 713 C C . GLU A 1 91 ? 11.829 12.016 -14.598 1.00 88.31 91 GLU A C 1
ATOM 715 O O . GLU A 1 91 ? 11.942 10.879 -14.140 1.00 88.31 91 GLU A O 1
ATOM 720 N N . THR A 1 92 ? 12.830 12.587 -15.278 1.00 75.50 92 THR A N 1
ATOM 721 C CA . THR A 1 92 ? 14.058 11.890 -15.714 1.00 75.50 92 THR A CA 1
ATOM 722 C C . THR A 1 92 ? 14.832 11.199 -14.582 1.00 75.50 92 THR A C 1
ATOM 724 O O . THR A 1 92 ? 15.595 10.268 -14.837 1.00 75.50 92 THR A O 1
ATOM 727 N N . ARG A 1 93 ? 14.680 11.650 -13.330 1.00 76.06 93 ARG A N 1
ATOM 728 C CA . ARG A 1 93 ? 15.393 11.107 -12.160 1.00 76.06 93 ARG A CA 1
ATOM 729 C C . ARG A 1 93 ? 14.486 10.545 -11.068 1.00 76.06 93 ARG A C 1
ATOM 731 O O . ARG A 1 93 ? 15.001 10.267 -9.991 1.00 76.06 93 ARG A O 1
ATOM 738 N N . TYR A 1 94 ? 13.205 10.322 -11.363 1.00 84.06 94 TYR A N 1
ATOM 739 C CA . TYR A 1 94 ? 12.147 10.217 -10.358 1.00 84.06 94 TYR A CA 1
ATOM 740 C C . TYR A 1 94 ? 12.025 11.500 -9.519 1.00 84.06 94 TYR A C 1
ATOM 742 O O . TYR A 1 94 ? 13.000 12.002 -8.962 1.00 84.06 94 TYR A O 1
ATOM 750 N N . GLY A 1 95 ? 10.811 12.032 -9.441 1.00 85.56 95 GLY A N 1
ATOM 751 C CA . GLY A 1 95 ? 10.490 13.169 -8.587 1.00 85.56 95 GLY A CA 1
ATOM 752 C C . GLY A 1 95 ? 10.411 12.794 -7.101 1.00 85.56 95 GLY A C 1
ATOM 753 O O . GLY A 1 95 ? 10.567 11.627 -6.732 1.00 85.56 95 GLY A O 1
ATOM 754 N N . PRO A 1 96 ? 10.123 13.762 -6.218 1.00 87.44 96 PRO A N 1
ATOM 755 C CA . PRO A 1 96 ? 10.154 13.572 -4.763 1.00 87.44 96 PRO A CA 1
ATOM 756 C C . PRO A 1 96 ? 9.132 12.550 -4.237 1.00 87.44 96 PRO A C 1
ATOM 758 O O . PRO A 1 96 ? 9.317 12.001 -3.149 1.00 87.44 96 PRO A O 1
ATOM 761 N N . PHE A 1 97 ? 8.074 12.263 -5.001 1.00 90.12 97 PHE A N 1
ATOM 762 C CA . PHE A 1 97 ? 6.984 11.364 -4.606 1.00 90.12 97 PHE A CA 1
ATOM 763 C C . PHE A 1 97 ? 7.052 9.986 -5.270 1.00 90.12 97 PHE A C 1
ATOM 765 O O . PHE A 1 97 ? 6.101 9.209 -5.187 1.00 90.12 97 PHE A O 1
ATOM 772 N N . CYS A 1 98 ? 8.172 9.650 -5.916 1.00 93.25 98 CYS A N 1
ATOM 773 C CA . CYS A 1 98 ? 8.406 8.313 -6.440 1.00 93.25 98 CYS A CA 1
ATOM 774 C C . CYS A 1 98 ? 9.865 7.891 -6.231 1.00 93.25 98 CYS A C 1
ATOM 776 O O . CYS A 1 98 ? 10.790 8.681 -6.355 1.00 93.25 98 CYS A O 1
ATOM 778 N N . SER A 1 99 ? 10.089 6.615 -5.930 1.00 92.62 99 SER A N 1
ATOM 779 C CA . SER A 1 99 ? 11.425 6.013 -5.889 1.00 92.62 99 SER A CA 1
ATOM 780 C C . SER A 1 99 ? 11.417 4.687 -6.646 1.00 92.62 99 SER A C 1
ATOM 782 O O . SER A 1 99 ? 10.343 4.112 -6.840 1.00 92.62 99 SER A O 1
ATOM 784 N N . PRO A 1 100 ? 12.578 4.147 -7.055 1.00 93.25 100 PRO A N 1
ATOM 785 C CA . PRO A 1 100 ? 12.638 2.827 -7.683 1.00 93.25 100 PRO A CA 1
ATOM 786 C C . PRO A 1 100 ? 12.022 1.719 -6.819 1.00 93.25 100 PRO A C 1
ATOM 788 O O . PRO A 1 100 ? 11.341 0.838 -7.340 1.00 93.25 100 PRO A O 1
ATOM 791 N N . HIS A 1 101 ? 12.219 1.781 -5.497 1.00 94.06 101 HIS A N 1
ATOM 792 C CA . HIS A 1 101 ? 11.612 0.860 -4.533 1.00 94.06 101 HIS A CA 1
ATOM 793 C C . HIS A 1 101 ? 10.094 0.993 -4.506 1.00 94.06 101 HIS A C 1
ATOM 795 O O . HIS A 1 101 ? 9.398 -0.018 -4.555 1.00 94.06 101 HIS A O 1
ATOM 801 N N . LEU A 1 102 ? 9.577 2.226 -4.474 1.00 95.94 102 LEU A N 1
ATOM 802 C CA . LEU A 1 102 ? 8.138 2.467 -4.478 1.00 95.94 102 LEU A CA 1
ATOM 803 C C . LEU A 1 102 ? 7.497 2.058 -5.807 1.00 95.94 102 LEU A C 1
ATOM 805 O O . LEU A 1 102 ? 6.456 1.410 -5.801 1.00 95.94 102 LEU A O 1
ATOM 809 N N . HIS A 1 103 ? 8.131 2.365 -6.939 1.00 96.19 103 HIS A N 1
ATOM 810 C CA . HIS A 1 103 ? 7.646 1.952 -8.252 1.00 96.19 103 HIS A CA 1
ATOM 811 C C . HIS A 1 103 ? 7.576 0.421 -8.350 1.00 96.19 103 HIS A C 1
ATOM 813 O O . HIS A 1 103 ? 6.543 -0.130 -8.731 1.00 96.19 103 HIS A O 1
ATOM 819 N N . LEU A 1 104 ? 8.624 -0.285 -7.909 1.00 96.81 104 LEU A N 1
ATOM 820 C CA . LEU A 1 104 ? 8.605 -1.745 -7.843 1.00 96.81 104 LEU A CA 1
ATOM 821 C C . LEU A 1 104 ? 7.500 -2.263 -6.907 1.00 96.81 104 LEU A C 1
ATOM 823 O O . LEU A 1 104 ? 6.834 -3.241 -7.243 1.00 96.81 104 LEU A O 1
ATOM 827 N N . ALA A 1 105 ? 7.279 -1.611 -5.761 1.00 97.25 105 ALA A N 1
ATOM 828 C CA . ALA A 1 105 ? 6.230 -1.981 -4.813 1.00 97.25 105 ALA A CA 1
ATOM 829 C C . ALA A 1 105 ? 4.829 -1.860 -5.420 1.00 97.25 105 ALA A C 1
ATOM 831 O O . ALA A 1 105 ? 4.029 -2.793 -5.333 1.00 97.25 105 ALA A O 1
ATOM 832 N N . VAL A 1 106 ? 4.563 -0.738 -6.089 1.00 97.50 106 VAL A N 1
ATOM 833 C CA . VAL A 1 106 ? 3.316 -0.475 -6.812 1.00 97.50 106 VAL A CA 1
ATOM 834 C C . VAL A 1 106 ? 3.072 -1.545 -7.875 1.00 97.50 106 VAL A C 1
ATOM 836 O O . VAL A 1 106 ? 1.993 -2.133 -7.906 1.00 97.50 106 VAL A O 1
ATOM 839 N N . LEU A 1 107 ? 4.081 -1.880 -8.687 1.00 97.44 107 LEU A N 1
ATOM 840 C CA . LEU A 1 107 ? 3.961 -2.937 -9.698 1.00 97.44 107 LEU A CA 1
ATOM 841 C C . LEU A 1 107 ? 3.764 -4.326 -9.075 1.00 97.44 107 LEU A C 1
ATOM 843 O O . LEU A 1 107 ? 2.973 -5.118 -9.584 1.00 97.44 107 LEU A O 1
ATOM 847 N N . ALA A 1 108 ? 4.446 -4.636 -7.969 1.00 96.81 108 ALA A N 1
ATOM 848 C CA . ALA A 1 108 ? 4.289 -5.908 -7.266 1.00 96.81 108 ALA A CA 1
ATOM 849 C C . ALA A 1 108 ? 2.868 -6.078 -6.700 1.00 96.81 108 ALA A C 1
ATOM 851 O O . ALA A 1 108 ? 2.283 -7.159 -6.813 1.00 96.81 108 ALA A O 1
ATOM 852 N N . MET A 1 109 ? 2.293 -5.012 -6.140 1.00 96.62 109 MET A N 1
ATOM 853 C CA . MET A 1 109 ? 0.905 -4.992 -5.674 1.00 96.62 109 MET A CA 1
ATOM 854 C C . MET A 1 109 ? -0.096 -5.011 -6.833 1.00 96.62 109 MET A C 1
ATOM 856 O O . MET A 1 109 ? -1.076 -5.751 -6.784 1.00 96.62 109 MET A O 1
ATOM 860 N N . GLY A 1 110 ? 0.180 -4.289 -7.918 1.00 96.19 110 GLY A N 1
ATOM 861 C CA . GLY A 1 110 ? -0.594 -4.368 -9.156 1.00 96.19 110 GLY A CA 1
ATOM 862 C C . GLY A 1 110 ? -0.649 -5.792 -9.710 1.00 96.19 110 GLY A C 1
ATOM 863 O O . GLY A 1 110 ? -1.724 -6.297 -10.019 1.00 96.19 110 GLY A O 1
ATOM 864 N N . LEU A 1 111 ? 0.490 -6.493 -9.737 1.00 95.38 111 LEU A N 1
ATOM 865 C CA . LEU A 1 111 ? 0.578 -7.894 -10.164 1.00 95.38 111 LEU A CA 1
ATOM 866 C C . LEU A 1 111 ? -0.247 -8.820 -9.270 1.00 95.38 111 LEU A C 1
ATOM 868 O O . LEU A 1 111 ? -0.867 -9.751 -9.769 1.00 95.38 111 LEU A O 1
ATOM 872 N N . ARG A 1 112 ? -0.292 -8.549 -7.963 1.00 93.25 112 ARG A N 1
ATOM 873 C CA . ARG A 1 112 ? -1.114 -9.304 -7.010 1.00 93.25 112 ARG A CA 1
ATOM 874 C C . ARG A 1 112 ? -2.615 -9.145 -7.263 1.00 93.25 112 ARG A C 1
ATOM 876 O O . ARG A 1 112 ? -3.378 -10.054 -6.948 1.00 93.25 112 ARG A O 1
ATOM 883 N N . ARG A 1 113 ? -3.037 -8.003 -7.806 1.00 93.44 113 ARG A N 1
ATOM 884 C CA . ARG A 1 113 ? -4.434 -7.720 -8.167 1.00 93.44 113 ARG A CA 1
ATOM 885 C C . ARG A 1 113 ? -4.764 -8.033 -9.625 1.00 93.44 113 ARG A C 1
ATOM 887 O O . ARG A 1 113 ? -5.927 -7.955 -10.006 1.00 93.44 113 ARG A O 1
ATOM 894 N N . ALA A 1 114 ? -3.765 -8.374 -10.431 1.00 93.88 114 ALA A N 1
ATOM 895 C CA . ALA A 1 114 ? -3.930 -8.632 -11.849 1.00 93.88 114 ALA A CA 1
ATOM 896 C C . ALA A 1 114 ? -4.700 -9.928 -12.132 1.00 93.88 114 ALA A C 1
ATOM 898 O O . ALA A 1 114 ? -4.764 -10.853 -11.324 1.00 93.88 114 ALA A O 1
ATOM 899 N N . HIS A 1 115 ? -5.238 -10.035 -13.346 1.00 91.94 115 HIS A N 1
ATOM 900 C CA . HIS A 1 115 ? -5.840 -11.278 -13.816 1.00 91.94 115 HIS A CA 1
ATOM 901 C C . HIS A 1 115 ? -4.752 -12.311 -14.132 1.00 91.94 115 HIS A C 1
ATOM 903 O O . HIS A 1 115 ? -4.013 -12.183 -15.111 1.00 91.94 115 HIS A O 1
ATOM 909 N N . HIS A 1 116 ? -4.680 -13.372 -13.327 1.00 89.44 116 HIS A N 1
ATOM 910 C CA . HIS A 1 116 ? -3.649 -14.413 -13.450 1.00 89.44 116 HIS A CA 1
ATOM 911 C C . HIS A 1 116 ? -3.827 -15.334 -14.667 1.00 89.44 116 HIS A C 1
ATOM 913 O O . HIS A 1 116 ? -2.954 -16.145 -14.957 1.00 89.44 116 HIS A O 1
ATOM 919 N N . THR A 1 117 ? -4.933 -15.196 -15.402 1.00 89.38 117 THR A N 1
ATOM 920 C CA . THR A 1 117 ? -5.163 -15.885 -16.679 1.00 89.38 117 THR A CA 1
ATOM 921 C C . THR A 1 117 ? -4.323 -15.307 -17.821 1.00 89.38 117 THR A C 1
ATOM 923 O O . THR A 1 117 ? -4.142 -15.974 -18.839 1.00 89.38 117 THR A O 1
ATOM 926 N N . ARG A 1 118 ? -3.786 -14.085 -17.677 1.00 92.19 118 ARG A N 1
ATOM 927 C CA . ARG A 1 118 ? -2.926 -13.471 -18.698 1.00 92.19 118 ARG A CA 1
ATOM 928 C C . ARG A 1 118 ? -1.559 -14.169 -18.725 1.00 92.19 118 ARG A C 1
ATOM 930 O O . ARG A 1 118 ? -0.919 -14.278 -17.677 1.00 92.19 118 ARG A O 1
ATOM 937 N N . PRO A 1 119 ? -1.047 -14.571 -19.902 1.00 89.88 119 PRO A N 1
ATOM 938 C CA . PRO A 1 119 ? 0.204 -15.327 -20.001 1.00 89.88 119 PRO A CA 1
ATOM 939 C C . PRO A 1 119 ? 1.414 -14.521 -19.513 1.00 89.88 119 PRO A C 1
ATOM 941 O O . PRO A 1 119 ? 2.299 -15.049 -18.849 1.00 89.88 119 PRO A O 1
ATOM 944 N N . GLU A 1 120 ? 1.442 -13.219 -19.789 1.00 91.44 120 GLU A N 1
ATOM 945 C CA . GLU A 1 120 ? 2.496 -12.312 -19.328 1.00 91.44 120 GLU A CA 1
ATOM 946 C C . GLU A 1 120 ? 2.557 -12.170 -17.799 1.00 91.44 120 GLU A C 1
ATOM 948 O O . GLU A 1 120 ? 3.650 -12.138 -17.242 1.00 91.44 120 GLU A O 1
ATOM 953 N N . VAL A 1 121 ? 1.401 -12.179 -17.126 1.00 91.69 121 VAL A N 1
ATOM 954 C CA . VAL A 1 121 ? 1.289 -12.175 -15.662 1.00 91.69 121 VAL A CA 1
ATOM 955 C C . VAL A 1 121 ? 1.729 -13.527 -15.115 1.00 91.69 121 VAL A C 1
ATOM 957 O O . VAL A 1 121 ? 2.575 -13.581 -14.226 1.00 91.69 121 VAL A O 1
ATOM 960 N N . ALA A 1 122 ? 1.225 -14.621 -15.694 1.00 90.06 122 ALA A N 1
ATOM 961 C CA . ALA A 1 122 ? 1.555 -15.980 -15.279 1.00 90.06 122 ALA A CA 1
ATOM 962 C C . ALA A 1 122 ? 3.065 -16.272 -15.337 1.00 90.06 122 ALA A C 1
ATOM 964 O O . ALA A 1 122 ? 3.582 -16.939 -14.444 1.00 90.06 122 ALA A O 1
ATOM 965 N N . ARG A 1 123 ? 3.796 -15.713 -16.317 1.00 90.62 123 ARG A N 1
ATOM 966 C CA . ARG A 1 123 ? 5.269 -15.821 -16.410 1.00 90.62 123 ARG A CA 1
ATOM 967 C C . ARG A 1 123 ? 6.009 -15.234 -15.202 1.00 90.62 123 ARG A C 1
ATOM 969 O O . ARG A 1 123 ? 7.115 -15.673 -14.899 1.00 90.62 123 ARG A O 1
ATOM 976 N N . LEU A 1 124 ? 5.435 -14.233 -14.537 1.00 91.00 124 LEU A N 1
ATOM 977 C CA . LEU A 1 124 ? 6.041 -13.571 -13.377 1.00 91.00 124 LEU A CA 1
ATOM 978 C C . LEU A 1 124 ? 5.666 -14.235 -12.048 1.00 91.00 124 LEU A C 1
ATOM 980 O O . LEU A 1 124 ? 6.298 -13.950 -11.022 1.00 91.00 124 LEU A O 1
ATOM 984 N N . LEU A 1 125 ? 4.646 -15.095 -12.062 1.00 90.50 125 LEU A N 1
ATOM 985 C CA . LEU A 1 125 ? 4.189 -15.839 -10.899 1.00 90.50 125 LEU A CA 1
ATOM 986 C C . LEU A 1 125 ? 5.072 -17.069 -10.666 1.00 90.50 125 LEU A C 1
ATOM 988 O O . LEU A 1 125 ? 5.546 -17.735 -11.583 1.00 90.50 125 LEU A O 1
ATOM 992 N N . ARG A 1 126 ? 5.288 -17.371 -9.394 1.00 85.62 126 ARG A N 1
ATOM 993 C CA . ARG A 1 126 ? 6.033 -18.519 -8.888 1.00 85.62 126 ARG A CA 1
ATOM 994 C C . ARG A 1 126 ? 5.090 -19.448 -8.119 1.00 85.62 126 ARG A C 1
ATOM 996 O O . ARG A 1 126 ? 3.978 -19.042 -7.760 1.00 85.62 126 ARG A O 1
ATOM 1003 N N . PRO A 1 127 ? 5.526 -20.685 -7.814 1.00 76.75 127 PRO A N 1
ATOM 1004 C CA . PRO A 1 127 ? 4.811 -21.550 -6.881 1.00 76.75 127 PRO A CA 1
ATOM 1005 C C . PRO A 1 127 ? 4.522 -20.819 -5.562 1.00 76.75 127 PRO A C 1
ATOM 1007 O O . PRO A 1 127 ? 5.282 -19.942 -5.150 1.00 76.75 127 PRO A O 1
ATOM 1010 N N . ASN A 1 128 ? 3.419 -21.170 -4.901 1.00 74.62 128 ASN A N 1
ATOM 1011 C CA . ASN A 1 128 ? 2.908 -20.487 -3.699 1.00 74.62 128 ASN A CA 1
ATOM 1012 C C . ASN A 1 128 ? 2.479 -19.034 -3.948 1.00 74.62 128 ASN A C 1
ATOM 1014 O O . ASN A 1 128 ? 2.459 -18.204 -3.034 1.00 74.62 128 ASN A O 1
ATOM 1018 N N . TRP A 1 129 ? 2.116 -18.741 -5.201 1.00 70.19 129 TRP A N 1
ATOM 1019 C CA . TRP A 1 129 ? 1.627 -17.454 -5.674 1.00 70.19 129 TRP A CA 1
ATOM 1020 C C . TRP A 1 129 ? 2.652 -16.305 -5.557 1.00 70.19 129 TRP A C 1
ATOM 1022 O O . TRP A 1 129 ? 2.275 -15.165 -5.831 1.00 70.19 129 TRP A O 1
ATOM 1032 N N . ASP A 1 130 ? 3.884 -16.543 -5.096 1.00 82.19 130 ASP A N 1
ATOM 1033 C CA . ASP A 1 130 ? 4.927 -15.514 -4.972 1.00 82.19 130 ASP A CA 1
ATOM 1034 C C . ASP A 1 130 ? 5.264 -14.943 -6.358 1.00 82.19 130 ASP A C 1
ATOM 1036 O O . ASP A 1 130 ? 4.964 -15.566 -7.375 1.00 82.19 130 ASP A O 1
ATOM 1040 N N . SER A 1 131 ? 5.866 -13.763 -6.444 1.00 90.44 131 SER A N 1
ATOM 1041 C CA . SER A 1 131 ? 6.245 -13.193 -7.741 1.00 90.44 131 SER A CA 1
ATOM 1042 C C . SER A 1 131 ? 7.695 -12.754 -7.760 1.00 90.44 131 SER A C 1
ATOM 1044 O O . SER A 1 131 ? 8.301 -12.472 -6.725 1.00 90.44 131 SER A O 1
ATOM 1046 N N . VAL A 1 132 ? 8.268 -12.688 -8.965 1.00 92.25 132 VAL A N 1
ATOM 1047 C CA . VAL A 1 132 ? 9.623 -12.147 -9.150 1.00 92.25 132 VAL A CA 1
ATOM 1048 C C . VAL A 1 132 ? 9.717 -10.733 -8.564 1.00 92.25 132 VAL A C 1
ATOM 1050 O O . VAL A 1 132 ? 10.693 -10.428 -7.882 1.00 92.25 132 VAL A O 1
ATOM 1053 N N . LEU A 1 133 ? 8.672 -9.918 -8.756 1.00 94.81 133 LEU A N 1
ATOM 1054 C CA . LEU A 1 133 ? 8.598 -8.545 -8.251 1.00 94.81 133 LEU A CA 1
ATOM 1055 C C . LEU A 1 133 ? 8.502 -8.489 -6.724 1.00 94.81 133 LEU A C 1
ATOM 1057 O O . LEU A 1 133 ? 9.216 -7.709 -6.104 1.00 94.81 133 LEU A O 1
ATOM 1061 N N . HIS A 1 134 ? 7.672 -9.335 -6.104 1.00 94.19 134 HIS A N 1
ATOM 1062 C CA . HIS A 1 134 ? 7.527 -9.386 -4.643 1.00 94.19 134 HIS A CA 1
ATOM 1063 C C . HIS A 1 134 ? 8.842 -9.803 -3.978 1.00 94.19 134 HIS A C 1
ATOM 1065 O O . HIS A 1 134 ? 9.299 -9.142 -3.048 1.00 94.19 134 HIS A O 1
ATOM 1071 N N . ARG A 1 135 ? 9.507 -10.847 -4.487 1.00 93.62 135 ARG A N 1
ATOM 1072 C CA . ARG A 1 135 ? 10.812 -11.264 -3.958 1.00 93.62 135 ARG A CA 1
ATOM 1073 C C . ARG A 1 135 ? 11.859 -10.155 -4.077 1.00 93.62 135 ARG A C 1
ATOM 1075 O O . ARG A 1 135 ? 12.542 -9.873 -3.099 1.00 93.62 135 ARG A O 1
ATOM 1082 N N . GLN A 1 136 ? 11.957 -9.519 -5.246 1.00 94.50 136 GLN A N 1
ATOM 1083 C CA . GLN A 1 136 ? 12.916 -8.436 -5.462 1.00 94.50 136 GLN A CA 1
ATOM 1084 C C . GLN A 1 136 ? 12.634 -7.236 -4.550 1.00 94.50 136 GLN A C 1
ATOM 1086 O O . GLN A 1 136 ? 13.561 -6.639 -4.008 1.00 94.50 136 GLN A O 1
ATOM 1091 N N . LEU A 1 137 ? 11.356 -6.902 -4.353 1.00 95.75 137 LEU A N 1
ATOM 1092 C CA . LEU A 1 137 ? 10.942 -5.846 -3.437 1.00 95.75 137 LEU A CA 1
ATOM 1093 C C . LEU A 1 137 ? 11.363 -6.155 -2.000 1.00 95.75 137 LEU A C 1
ATOM 1095 O O . LEU A 1 137 ? 11.870 -5.266 -1.324 1.00 95.75 137 LEU A O 1
ATOM 1099 N N . ARG A 1 138 ? 11.185 -7.401 -1.544 1.00 94.94 138 ARG A N 1
ATOM 1100 C CA . ARG A 1 138 ? 11.599 -7.824 -0.200 1.00 94.94 138 ARG A CA 1
ATOM 1101 C C . ARG A 1 138 ? 13.094 -7.604 0.010 1.00 94.94 138 ARG A C 1
ATOM 1103 O O . ARG A 1 138 ? 13.476 -6.908 0.939 1.00 94.94 138 ARG A O 1
ATOM 1110 N N . GLU A 1 139 ? 13.919 -8.103 -0.909 1.00 92.81 139 GLU A N 1
ATOM 1111 C CA . GLU A 1 139 ? 15.378 -7.928 -0.860 1.00 92.81 139 GLU A CA 1
ATOM 1112 C C . GLU A 1 139 ? 15.779 -6.441 -0.852 1.00 92.81 139 GLU A C 1
ATOM 1114 O O . GLU A 1 139 ? 16.669 -6.026 -0.106 1.00 92.81 139 GLU A O 1
ATOM 1119 N N . ALA A 1 140 ? 15.095 -5.618 -1.652 1.00 92.31 140 ALA A N 1
ATOM 1120 C CA . ALA A 1 140 ? 15.357 -4.188 -1.727 1.00 92.31 140 ALA A CA 1
ATOM 1121 C C . ALA A 1 140 ? 14.960 -3.441 -0.440 1.00 92.31 140 ALA A C 1
ATOM 1123 O O . ALA A 1 140 ? 15.700 -2.563 0.004 1.00 92.31 140 ALA A O 1
ATOM 1124 N N . VAL A 1 141 ? 13.822 -3.790 0.168 1.00 92.50 141 VAL A N 1
ATOM 1125 C CA . VAL A 1 141 ? 13.349 -3.198 1.429 1.00 92.50 141 VAL A CA 1
ATOM 1126 C C . VAL A 1 141 ? 14.196 -3.656 2.614 1.00 92.50 141 VAL A C 1
ATOM 1128 O O . VAL A 1 141 ? 14.557 -2.824 3.439 1.00 92.50 141 VAL A O 1
ATOM 1131 N N . ASP A 1 142 ? 14.591 -4.926 2.686 1.00 91.62 142 ASP A N 1
ATOM 1132 C CA . ASP A 1 142 ? 15.481 -5.411 3.747 1.00 91.62 142 ASP A CA 1
ATOM 1133 C C . ASP A 1 142 ? 16.810 -4.637 3.731 1.00 91.62 142 ASP A C 1
ATOM 1135 O O . ASP A 1 142 ? 17.275 -4.143 4.761 1.00 91.62 142 ASP A O 1
ATOM 1139 N N . GLY A 1 143 ? 17.381 -4.429 2.538 1.00 87.19 143 GLY A N 1
ATOM 1140 C CA . GLY A 1 143 ? 18.567 -3.590 2.360 1.00 87.19 143 GLY A CA 1
ATOM 1141 C C . GLY A 1 143 ? 18.346 -2.120 2.732 1.00 87.19 143 GLY A C 1
ATOM 1142 O O . GLY A 1 143 ? 19.281 -1.454 3.176 1.00 87.19 143 GLY A O 1
ATOM 1143 N N . LEU A 1 144 ? 17.122 -1.613 2.576 1.00 86.75 144 LEU A N 1
ATOM 1144 C CA . LEU A 1 144 ? 16.745 -0.249 2.936 1.00 86.75 144 LEU A CA 1
ATOM 1145 C C . LEU A 1 144 ? 16.644 -0.057 4.455 1.00 86.75 144 LEU A C 1
ATOM 1147 O O . LEU A 1 144 ? 17.175 0.921 4.986 1.00 86.75 144 LEU A O 1
ATOM 1151 N N . LEU A 1 145 ? 16.013 -1.007 5.150 1.00 86.38 145 LEU A N 1
ATOM 1152 C CA . LEU A 1 145 ? 15.834 -0.982 6.603 1.00 86.38 145 LEU A CA 1
ATOM 1153 C C . LEU A 1 145 ? 17.171 -1.056 7.344 1.00 86.38 145 LEU A C 1
ATOM 1155 O O . LEU A 1 145 ? 17.380 -0.316 8.301 1.00 86.38 145 LEU A O 1
ATOM 1159 N N . ILE A 1 146 ? 18.108 -1.876 6.857 1.00 82.94 146 ILE A N 1
ATOM 1160 C CA . ILE A 1 146 ? 19.456 -1.998 7.439 1.00 82.94 146 ILE A CA 1
ATOM 1161 C C . ILE A 1 146 ? 20.218 -0.661 7.401 1.00 82.94 146 ILE A C 1
ATOM 1163 O O . ILE A 1 146 ? 21.043 -0.394 8.269 1.00 82.94 146 ILE A O 1
ATOM 1167 N N . ARG A 1 147 ? 19.953 0.193 6.406 1.00 73.19 147 ARG A N 1
ATOM 1168 C CA . ARG A 1 147 ? 20.739 1.413 6.144 1.00 73.19 147 ARG A CA 1
ATOM 1169 C C . ARG A 1 147 ? 20.149 2.685 6.739 1.00 73.19 147 ARG A C 1
ATOM 1171 O O . ARG A 1 147 ? 20.774 3.734 6.648 1.00 73.19 147 ARG A O 1
ATOM 1178 N N . GLY A 1 148 ? 18.945 2.618 7.307 1.00 66.88 148 GLY A N 1
ATOM 1179 C CA . GLY A 1 148 ? 18.310 3.766 7.960 1.00 66.88 148 GLY A CA 1
ATOM 1180 C C . GLY A 1 148 ? 17.794 4.859 7.012 1.00 66.88 148 GLY A C 1
ATOM 1181 O O . GLY A 1 148 ? 17.488 5.963 7.463 1.00 66.88 148 GLY A O 1
ATOM 1182 N N . GLY A 1 149 ? 17.653 4.583 5.709 1.00 68.56 149 GLY A N 1
ATOM 1183 C CA . GLY A 1 149 ? 17.127 5.547 4.737 1.00 68.56 149 GLY A CA 1
ATOM 1184 C C . GLY A 1 149 ? 15.634 5.833 4.943 1.00 68.56 149 GLY A C 1
ATOM 1185 O O . GLY A 1 149 ? 14.787 5.087 4.457 1.00 68.56 149 GLY A O 1
ATOM 1186 N N . CYS A 1 150 ? 15.297 6.933 5.622 1.00 75.88 150 CYS A N 1
ATOM 1187 C CA . CYS A 1 150 ? 13.920 7.259 6.015 1.00 75.88 150 CYS A CA 1
ATOM 1188 C C . CYS A 1 150 ? 13.315 8.396 5.170 1.00 75.88 150 CYS A C 1
ATOM 1190 O O . CYS A 1 150 ? 13.420 9.566 5.540 1.00 75.88 150 CYS A O 1
ATOM 1192 N N . THR A 1 151 ? 12.653 8.065 4.060 1.00 89.38 151 THR A N 1
ATOM 1193 C CA . THR A 1 151 ? 11.801 8.996 3.290 1.00 89.38 151 THR A CA 1
ATOM 1194 C C . THR A 1 151 ? 10.361 8.485 3.255 1.00 89.38 151 THR A C 1
ATOM 1196 O O . THR A 1 151 ? 10.126 7.288 3.434 1.00 89.38 151 THR A O 1
ATOM 1199 N N . VAL A 1 152 ? 9.387 9.366 3.007 1.00 91.19 152 VAL A N 1
ATOM 1200 C CA . VAL A 1 152 ? 7.965 8.972 2.949 1.00 91.19 152 VAL A CA 1
ATOM 1201 C C . VAL A 1 152 ? 7.714 7.940 1.841 1.00 91.19 152 VAL A C 1
ATOM 1203 O O . VAL A 1 152 ? 6.995 6.971 2.064 1.00 91.19 152 VAL A O 1
ATOM 1206 N N . VAL A 1 153 ? 8.385 8.059 0.691 1.00 93.44 153 VAL A N 1
ATOM 1207 C CA . VAL A 1 153 ? 8.289 7.068 -0.399 1.00 93.44 153 VAL A CA 1
ATOM 1208 C C . VAL A 1 153 ? 8.813 5.686 0.005 1.00 93.44 153 VAL A C 1
ATOM 1210 O O . VAL A 1 153 ? 8.259 4.665 -0.403 1.00 93.44 153 VAL A O 1
ATOM 1213 N N . ASN A 1 154 ? 9.838 5.630 0.862 1.00 92.75 154 ASN A N 1
ATOM 1214 C CA . ASN A 1 154 ? 10.335 4.365 1.397 1.00 92.75 154 ASN A CA 1
ATOM 1215 C C . ASN A 1 154 ? 9.344 3.761 2.395 1.00 92.75 154 ASN A C 1
ATOM 1217 O O . ASN A 1 154 ? 9.107 2.558 2.353 1.00 92.75 154 ASN A O 1
ATOM 1221 N N . VAL A 1 155 ? 8.723 4.589 3.244 1.00 94.38 155 VAL A N 1
ATOM 1222 C CA . VAL A 1 155 ? 7.637 4.151 4.137 1.00 94.38 155 VAL A CA 1
ATOM 1223 C C . VAL A 1 155 ? 6.504 3.534 3.321 1.00 94.38 155 VAL A C 1
ATOM 1225 O O . VAL A 1 155 ? 6.072 2.426 3.621 1.00 94.38 155 VAL A O 1
ATOM 1228 N N . GLN A 1 156 ? 6.058 4.205 2.258 1.00 95.75 156 GLN A N 1
ATOM 1229 C CA . GLN A 1 156 ? 5.003 3.699 1.380 1.00 95.75 156 GLN A CA 1
ATOM 1230 C C . GLN A 1 156 ? 5.373 2.339 0.769 1.00 95.75 156 GLN A C 1
ATOM 1232 O O . GLN A 1 156 ? 4.561 1.415 0.795 1.00 95.75 156 GLN A O 1
ATOM 1237 N N . ALA A 1 157 ? 6.611 2.177 0.288 1.00 96.31 157 ALA A N 1
ATOM 1238 C CA . ALA A 1 157 ? 7.092 0.903 -0.246 1.00 96.31 157 ALA A CA 1
ATOM 1239 C C . ALA A 1 157 ? 7.085 -0.215 0.816 1.00 96.31 157 ALA A C 1
ATOM 1241 O O . ALA A 1 157 ? 6.652 -1.334 0.532 1.00 96.31 157 ALA A O 1
ATOM 1242 N N . VAL A 1 158 ? 7.509 0.094 2.047 1.00 95.94 158 VAL A N 1
ATOM 1243 C CA . VAL A 1 158 ? 7.518 -0.848 3.179 1.00 95.94 158 VAL A CA 1
ATOM 1244 C C . VAL A 1 158 ? 6.091 -1.243 3.577 1.00 95.94 158 VAL A C 1
ATOM 1246 O O . VAL A 1 158 ? 5.832 -2.423 3.802 1.00 95.94 158 VAL A O 1
ATOM 1249 N N . VAL A 1 159 ? 5.143 -0.299 3.610 1.00 96.19 159 VAL A N 1
ATOM 1250 C CA . VAL A 1 159 ? 3.724 -0.577 3.907 1.00 96.19 159 VAL A CA 1
ATOM 1251 C C . VAL A 1 159 ? 3.102 -1.484 2.839 1.00 96.19 159 VAL A C 1
ATOM 1253 O O . VAL A 1 159 ? 2.399 -2.439 3.174 1.00 96.19 159 VAL A O 1
ATOM 1256 N N . ILE A 1 160 ? 3.392 -1.242 1.556 1.00 97.19 160 ILE A N 1
ATOM 1257 C CA . ILE A 1 160 ? 2.937 -2.117 0.464 1.00 97.19 160 ILE A CA 1
ATOM 1258 C C . ILE A 1 160 ? 3.529 -3.523 0.621 1.00 97.19 160 ILE A C 1
ATOM 1260 O O . ILE A 1 160 ? 2.795 -4.506 0.499 1.00 97.19 160 ILE A O 1
ATOM 1264 N N . LEU A 1 161 ? 4.828 -3.639 0.925 1.00 96.69 161 LEU A N 1
ATOM 1265 C CA . LEU A 1 161 ? 5.461 -4.935 1.178 1.00 96.69 161 LEU A CA 1
ATOM 1266 C C . LEU A 1 161 ? 4.811 -5.648 2.367 1.00 96.69 161 LEU A C 1
ATOM 1268 O O . LEU A 1 161 ? 4.483 -6.824 2.245 1.00 96.69 161 LEU A O 1
ATOM 1272 N N . ALA A 1 162 ? 4.568 -4.951 3.479 1.00 96.12 162 ALA A N 1
ATOM 1273 C CA . ALA A 1 162 ? 3.881 -5.510 4.640 1.00 96.12 162 ALA A CA 1
ATOM 1274 C C . ALA A 1 162 ? 2.529 -6.121 4.243 1.00 96.12 162 ALA A C 1
ATOM 1276 O O . ALA A 1 162 ? 2.219 -7.252 4.616 1.00 96.12 162 ALA A O 1
ATOM 1277 N N . HIS A 1 163 ? 1.751 -5.409 3.425 1.00 94.50 163 HIS A N 1
ATOM 1278 C CA . HIS A 1 163 ? 0.476 -5.911 2.921 1.00 94.50 163 HIS A CA 1
ATOM 1279 C C . HIS A 1 163 ? 0.654 -7.148 2.034 1.00 94.50 163 HIS A C 1
ATOM 1281 O O . HIS A 1 163 ? -0.035 -8.150 2.223 1.00 94.50 163 HIS A O 1
ATOM 1287 N N . LEU A 1 164 ? 1.631 -7.128 1.124 1.00 94.88 164 LEU A N 1
ATOM 1288 C CA . LEU A 1 164 ? 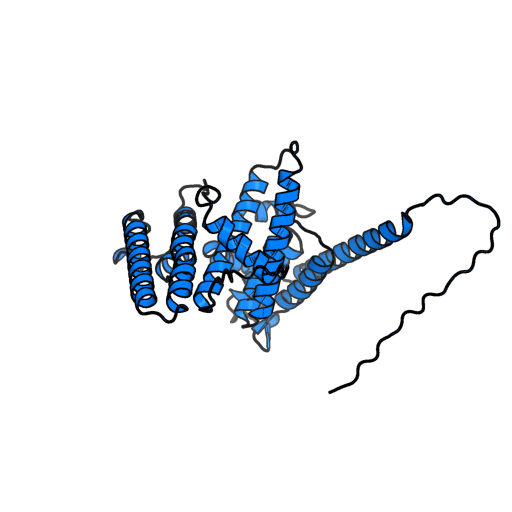1.964 -8.290 0.302 1.00 94.88 164 LEU A CA 1
ATOM 1289 C C . LEU A 1 164 ? 2.384 -9.499 1.141 1.00 94.88 164 LEU A C 1
ATOM 1291 O O . LEU A 1 164 ? 2.020 -10.609 0.782 1.00 94.88 164 LEU A O 1
ATOM 1295 N N . GLU A 1 165 ? 3.142 -9.328 2.225 1.00 94.75 165 GLU A N 1
ATOM 1296 C CA . GLU A 1 165 ? 3.524 -10.413 3.140 1.00 94.75 165 GLU A CA 1
ATOM 1297 C C . GLU A 1 165 ? 2.313 -10.992 3.879 1.00 94.75 165 GLU A C 1
ATOM 1299 O O . GLU A 1 165 ? 2.168 -12.215 3.979 1.00 94.75 165 GLU A O 1
ATOM 1304 N N . ARG A 1 166 ? 1.410 -10.119 4.336 1.00 92.12 166 ARG A N 1
ATOM 1305 C CA . ARG A 1 166 ? 0.186 -10.507 5.045 1.00 92.12 166 ARG A CA 1
ATOM 1306 C C . ARG A 1 166 ? -0.706 -11.373 4.166 1.00 92.12 166 ARG A C 1
ATOM 1308 O O . ARG A 1 166 ? -1.155 -12.432 4.583 1.00 92.12 166 ARG A O 1
ATOM 1315 N N . GLU A 1 167 ? -0.890 -10.989 2.907 1.00 90.12 167 GLU A N 1
ATOM 1316 C CA . GLU A 1 167 ? -1.697 -11.755 1.951 1.00 90.12 167 GLU A CA 1
ATOM 1317 C C . GLU A 1 167 ? -1.124 -13.136 1.592 1.00 90.12 167 GLU A C 1
ATOM 1319 O O . GLU A 1 167 ? -1.772 -13.924 0.896 1.00 90.12 167 GLU A O 1
ATOM 1324 N N . ARG A 1 168 ? 0.096 -13.439 2.043 1.00 89.12 168 ARG A N 1
ATOM 1325 C CA . ARG A 1 168 ? 0.731 -14.759 1.921 1.00 89.12 168 ARG A CA 1
ATOM 1326 C C . ARG A 1 168 ? 0.566 -15.613 3.164 1.00 89.12 168 ARG A C 1
ATOM 1328 O O . ARG A 1 168 ? 1.066 -16.733 3.167 1.00 89.12 168 ARG A O 1
ATOM 1335 N N . GLY A 1 169 ? -0.060 -15.080 4.209 1.00 88.62 169 GLY A N 1
ATOM 1336 C CA . GLY A 1 169 ? -0.082 -15.687 5.534 1.00 88.62 169 GLY A CA 1
ATOM 1337 C C . GLY A 1 169 ? 1.256 -15.577 6.266 1.00 88.62 169 GLY A C 1
ATOM 1338 O O . GLY A 1 169 ? 1.512 -16.341 7.192 1.00 88.62 169 GLY A O 1
ATOM 1339 N N . ARG A 1 170 ? 2.155 -14.664 5.858 1.00 90.56 170 ARG A N 1
ATOM 1340 C CA . ARG A 1 170 ? 3.403 -14.384 6.591 1.00 90.56 170 ARG A CA 1
ATOM 1341 C C . ARG A 1 170 ? 3.182 -13.233 7.564 1.00 90.56 170 ARG A C 1
ATOM 1343 O O . ARG A 1 170 ? 3.837 -12.196 7.496 1.00 90.56 170 ARG A O 1
ATOM 1350 N N . ASP A 1 171 ? 2.252 -13.448 8.487 1.00 89.31 171 ASP A N 1
ATOM 1351 C CA . ASP A 1 171 ? 1.716 -12.418 9.382 1.00 89.31 171 ASP A CA 1
ATOM 1352 C C . ASP A 1 171 ? 2.788 -11.778 10.266 1.00 89.31 171 ASP A C 1
ATOM 1354 O O . ASP A 1 171 ? 2.781 -10.567 10.488 1.00 89.31 171 ASP A O 1
ATOM 1358 N N . HIS A 1 172 ? 3.754 -12.576 10.731 1.00 88.00 172 HIS A N 1
ATOM 1359 C CA . HIS A 1 172 ? 4.860 -12.071 11.540 1.00 88.00 172 HIS A CA 1
ATOM 1360 C C . HIS A 1 172 ? 5.754 -11.100 10.756 1.00 88.00 172 HIS A C 1
ATOM 1362 O O . HIS A 1 172 ? 6.042 -10.010 11.248 1.00 88.00 172 HIS A O 1
ATOM 1368 N N . ALA A 1 173 ? 6.137 -11.462 9.527 1.00 91.75 173 ALA A N 1
ATOM 1369 C CA . ALA A 1 173 ? 6.950 -10.607 8.664 1.00 91.75 173 ALA A CA 1
ATOM 1370 C C . ALA A 1 173 ? 6.182 -9.339 8.269 1.00 91.75 173 ALA A C 1
ATOM 1372 O O . ALA A 1 173 ? 6.717 -8.237 8.352 1.00 91.75 173 ALA A O 1
ATOM 1373 N N . ALA A 1 174 ? 4.900 -9.480 7.918 1.00 93.19 174 ALA A N 1
ATOM 1374 C CA . ALA A 1 174 ? 4.025 -8.351 7.626 1.00 93.19 174 ALA A CA 1
ATOM 1375 C C . ALA A 1 174 ? 3.999 -7.331 8.769 1.00 93.19 174 ALA A C 1
ATOM 1377 O O . ALA A 1 174 ? 4.176 -6.135 8.541 1.00 93.19 174 ALA A O 1
ATOM 1378 N N . ARG A 1 175 ? 3.837 -7.806 10.009 1.00 88.81 175 ARG A N 1
ATOM 1379 C CA . ARG A 1 175 ? 3.845 -6.943 11.191 1.00 88.81 175 ARG A CA 1
ATOM 1380 C C . ARG A 1 175 ? 5.210 -6.284 11.407 1.00 88.81 175 ARG A C 1
ATOM 1382 O O . ARG A 1 175 ? 5.255 -5.079 11.604 1.00 88.81 175 ARG A O 1
ATOM 1389 N N . GLN A 1 176 ? 6.313 -7.024 11.279 1.00 90.19 176 GLN A N 1
ATOM 1390 C CA . GLN A 1 176 ? 7.665 -6.457 11.393 1.00 90.19 176 GLN A CA 1
ATOM 1391 C C . GLN A 1 176 ? 7.927 -5.326 10.389 1.00 90.19 176 GLN A C 1
ATOM 1393 O O . GLN A 1 176 ? 8.498 -4.294 10.753 1.00 90.19 176 GLN A O 1
ATOM 1398 N N . TYR A 1 177 ? 7.494 -5.489 9.136 1.00 94.44 177 TYR A N 1
ATOM 1399 C CA . TYR A 1 177 ? 7.604 -4.429 8.135 1.00 94.44 177 TYR A CA 1
ATOM 1400 C C . TYR A 1 177 ? 6.728 -3.227 8.487 1.00 94.44 177 TYR A C 1
ATOM 1402 O O . TYR A 1 177 ? 7.192 -2.092 8.398 1.00 94.44 177 TYR A O 1
ATOM 1410 N N . LEU A 1 178 ? 5.495 -3.451 8.945 1.00 92.25 178 LEU A N 1
ATOM 1411 C CA . LEU A 1 178 ? 4.604 -2.359 9.339 1.00 92.25 178 LEU A CA 1
ATOM 1412 C C . LEU A 1 178 ? 5.136 -1.579 10.560 1.00 92.25 178 LEU A C 1
ATOM 1414 O O . LEU A 1 178 ? 5.131 -0.351 10.547 1.00 92.25 178 LEU A O 1
ATOM 1418 N N . ASP A 1 179 ? 5.692 -2.264 11.561 1.00 87.31 179 ASP A N 1
ATOM 1419 C CA . ASP A 1 179 ? 6.341 -1.643 12.727 1.00 87.31 179 ASP A CA 1
ATOM 1420 C C . ASP A 1 179 ? 7.581 -0.828 12.325 1.00 87.31 179 ASP A C 1
ATOM 1422 O O . ASP A 1 179 ? 7.847 0.258 12.855 1.00 87.31 179 ASP A O 1
ATOM 1426 N N . SER A 1 180 ? 8.330 -1.329 11.339 1.00 90.19 180 SER A N 1
ATOM 1427 C CA . SER A 1 180 ? 9.458 -0.606 10.751 1.00 90.19 180 SER A CA 1
ATOM 1428 C C . SER A 1 180 ? 8.980 0.660 10.038 1.00 90.19 180 SER A C 1
ATOM 1430 O O . SER A 1 180 ? 9.563 1.725 10.233 1.00 90.19 180 SER A O 1
ATOM 1432 N N . ALA A 1 181 ? 7.878 0.586 9.283 1.00 92.56 181 ALA A N 1
ATOM 1433 C CA . ALA A 1 181 ? 7.272 1.748 8.637 1.00 92.56 181 ALA A CA 1
ATOM 1434 C C . ALA A 1 181 ? 6.815 2.809 9.654 1.00 92.56 181 ALA A C 1
ATOM 1436 O O . ALA A 1 181 ? 7.078 3.993 9.445 1.00 92.56 181 ALA A O 1
ATOM 1437 N N . PHE A 1 182 ? 6.204 2.409 10.776 1.00 88.44 182 PHE A N 1
ATOM 1438 C CA . PHE A 1 182 ? 5.867 3.338 11.864 1.00 88.44 182 PHE A CA 1
ATOM 1439 C C . PHE A 1 182 ? 7.107 4.006 12.455 1.00 88.44 182 PHE A C 1
ATOM 1441 O O . PHE A 1 182 ? 7.145 5.230 12.573 1.00 88.44 182 PHE A O 1
ATOM 1448 N N . SER A 1 183 ? 8.153 3.228 12.736 1.00 87.50 183 SER A N 1
ATOM 1449 C CA . SER A 1 183 ? 9.420 3.761 13.255 1.00 87.50 183 SER A CA 1
ATOM 1450 C C . SER A 1 183 ? 10.059 4.765 12.283 1.00 87.50 183 SER A C 1
ATOM 1452 O O . SER A 1 183 ? 10.564 5.810 12.688 1.00 87.50 183 SER A O 1
ATOM 1454 N N . MET A 1 184 ? 9.996 4.494 10.976 1.00 89.38 184 MET A N 1
ATOM 1455 C CA . MET A 1 184 ? 10.462 5.423 9.945 1.00 89.38 184 MET A CA 1
ATOM 1456 C C . MET A 1 184 ? 9.626 6.709 9.901 1.00 89.38 184 MET A C 1
ATOM 1458 O O . MET A 1 184 ? 10.195 7.789 9.747 1.00 89.38 184 MET A O 1
ATOM 1462 N N . MET A 1 185 ? 8.300 6.621 10.051 1.00 86.94 185 MET A N 1
ATOM 1463 C CA . MET A 1 185 ? 7.422 7.797 10.091 1.00 86.94 185 MET A CA 1
ATOM 1464 C C . MET A 1 185 ? 7.681 8.677 11.310 1.00 86.94 185 MET A C 1
ATOM 1466 O O . MET A 1 185 ? 7.782 9.891 11.139 1.00 86.94 185 MET A O 1
ATOM 1470 N N . GLU A 1 186 ? 7.863 8.094 12.498 1.00 84.44 186 GLU A N 1
ATOM 1471 C CA . GLU A 1 186 ? 8.268 8.840 13.697 1.00 84.44 186 GLU A CA 1
ATOM 1472 C C . GLU A 1 186 ? 9.583 9.595 13.454 1.00 84.44 186 GLU A C 1
ATOM 1474 O O . GLU A 1 186 ? 9.677 10.792 13.723 1.00 84.44 186 GLU A O 1
ATOM 1479 N N . ASN A 1 187 ? 10.584 8.925 12.873 1.00 84.50 187 ASN A N 1
ATOM 1480 C CA . ASN A 1 187 ? 11.876 9.539 12.553 1.00 84.50 187 ASN A CA 1
ATOM 1481 C C . ASN A 1 187 ? 11.757 10.668 11.514 1.00 84.50 187 ASN A C 1
ATOM 1483 O O . ASN A 1 187 ? 12.557 11.606 11.516 1.00 84.50 187 ASN A O 1
ATOM 1487 N N . ILE A 1 188 ? 10.804 10.581 10.579 1.00 84.44 188 ILE A N 1
ATOM 1488 C CA . ILE A 1 188 ? 10.502 11.672 9.640 1.00 84.44 188 ILE A CA 1
ATOM 1489 C C . ILE A 1 188 ? 9.839 12.829 10.397 1.00 84.44 188 ILE A C 1
ATOM 1491 O O . ILE A 1 188 ? 10.322 13.950 10.308 1.00 84.44 188 ILE A O 1
ATOM 1495 N N . GLN A 1 189 ? 8.802 12.566 11.197 1.00 79.88 189 GLN A N 1
ATOM 1496 C CA . GLN A 1 189 ? 8.074 13.591 11.956 1.00 79.88 189 GLN A CA 1
ATOM 1497 C C . GLN A 1 189 ? 8.963 14.342 12.950 1.00 79.88 189 GLN A C 1
ATOM 1499 O O . GLN A 1 189 ? 8.879 15.562 13.033 1.00 79.88 189 GLN A O 1
ATOM 1504 N N . GLN A 1 190 ? 9.844 13.644 13.670 1.00 78.12 190 GLN A N 1
ATOM 1505 C CA . GLN A 1 190 ? 10.800 14.275 14.583 1.00 78.12 190 GLN A CA 1
ATOM 1506 C C . GLN A 1 190 ? 11.750 15.217 13.838 1.00 78.12 190 GLN A C 1
ATOM 1508 O O . GLN A 1 190 ? 12.013 16.322 14.305 1.00 78.12 190 GLN A O 1
ATOM 1513 N N . ARG A 1 191 ? 12.230 14.821 12.650 1.00 73.31 191 ARG A N 1
ATOM 1514 C CA . ARG A 1 191 ? 13.051 15.701 11.805 1.00 73.31 191 ARG A CA 1
ATOM 1515 C C . ARG A 1 191 ? 12.260 16.913 11.322 1.00 73.31 191 ARG A C 1
ATOM 1517 O O . ARG A 1 191 ? 12.770 18.021 11.415 1.00 73.31 191 ARG A O 1
ATOM 1524 N N . THR A 1 192 ? 11.019 16.723 10.884 1.00 69.81 192 THR A N 1
ATOM 1525 C CA . THR A 1 192 ? 10.141 17.821 10.457 1.00 69.81 192 THR A CA 1
ATOM 1526 C C . THR A 1 192 ? 9.825 18.796 11.597 1.00 69.81 192 THR A C 1
ATOM 1528 O O . THR A 1 192 ? 9.814 19.999 11.375 1.00 69.81 192 THR A O 1
ATOM 1531 N N . GLN A 1 193 ? 9.619 18.305 12.824 1.00 63.72 193 GLN A N 1
ATOM 1532 C CA . GLN A 1 193 ? 9.285 19.133 13.990 1.00 63.72 193 GLN A CA 1
ATOM 1533 C C . GLN A 1 193 ? 10.489 19.919 14.537 1.00 63.72 193 GLN A C 1
ATOM 1535 O O . GLN A 1 193 ? 10.320 21.021 15.054 1.00 63.72 193 GLN A O 1
ATOM 1540 N N . ASN A 1 194 ? 11.698 19.358 14.435 1.00 54.69 194 ASN A N 1
ATOM 1541 C CA . ASN A 1 194 ? 12.925 19.992 14.927 1.00 54.69 194 ASN A CA 1
ATOM 1542 C C . ASN A 1 194 ? 13.460 21.074 13.976 1.00 54.69 194 ASN A C 1
ATOM 1544 O O . ASN A 1 194 ? 14.180 21.973 14.409 1.00 54.69 194 ASN A O 1
ATOM 1548 N N . VAL A 1 195 ? 13.113 21.010 12.688 1.00 52.41 195 VAL A N 1
ATOM 1549 C CA . VAL A 1 195 ? 13.489 22.022 11.696 1.00 52.41 195 VAL A CA 1
ATOM 1550 C C . VAL A 1 195 ? 12.410 23.104 11.678 1.00 52.41 195 VAL A C 1
ATOM 1552 O O . VAL A 1 195 ? 11.556 23.142 10.800 1.00 52.41 195 VAL A O 1
ATOM 1555 N N . LEU A 1 196 ? 12.457 23.998 12.667 1.00 45.59 196 LEU A N 1
ATOM 1556 C CA . LEU A 1 196 ? 11.531 25.128 12.835 1.00 45.59 196 LEU A CA 1
ATOM 1557 C C . LEU A 1 196 ? 11.518 26.155 11.675 1.00 45.59 196 LEU A C 1
ATOM 1559 O O . LEU A 1 196 ? 10.803 27.140 11.786 1.00 45.59 196 LEU A O 1
ATOM 1563 N N . ASP A 1 197 ? 12.240 25.945 10.565 1.00 45.34 197 ASP A N 1
ATOM 1564 C CA . ASP A 1 197 ? 12.449 26.978 9.533 1.00 45.34 197 ASP A CA 1
ATOM 1565 C C . ASP A 1 197 ? 12.554 26.490 8.067 1.00 45.34 197 ASP A C 1
ATOM 1567 O O . ASP A 1 197 ? 12.870 27.286 7.179 1.00 45.34 197 ASP A O 1
ATOM 1571 N N . MET A 1 198 ? 12.271 25.220 7.738 1.00 51.91 198 MET A N 1
ATOM 1572 C CA . MET A 1 198 ? 12.186 24.804 6.323 1.00 51.91 198 MET A CA 1
ATOM 1573 C C . MET A 1 198 ? 10.743 24.742 5.828 1.00 51.91 198 MET A C 1
ATOM 1575 O O . MET A 1 198 ? 9.872 24.136 6.446 1.00 51.91 198 MET A O 1
ATOM 1579 N N . ARG A 1 199 ? 10.522 25.353 4.658 1.00 55.41 199 ARG A N 1
ATOM 1580 C CA . ARG A 1 199 ? 9.278 25.321 3.880 1.00 55.41 199 ARG A CA 1
ATOM 1581 C C . ARG A 1 199 ? 9.016 23.899 3.372 1.00 55.41 199 ARG A C 1
ATOM 1583 O O . ARG A 1 199 ? 9.303 23.600 2.216 1.00 55.41 199 ARG A O 1
ATOM 1590 N N . VAL A 1 200 ? 8.518 23.019 4.235 1.00 62.91 200 VAL A N 1
ATOM 1591 C CA . VAL A 1 200 ? 7.928 21.749 3.797 1.00 62.91 200 VAL A CA 1
ATOM 1592 C C . VAL A 1 200 ? 6.779 22.098 2.855 1.00 62.91 200 VAL A C 1
ATOM 1594 O O . VAL A 1 200 ? 5.944 22.936 3.197 1.00 62.91 200 VAL A O 1
ATOM 1597 N N . SER A 1 201 ? 6.778 21.519 1.654 1.00 71.75 201 SER A N 1
ATOM 1598 C CA . SER A 1 201 ? 5.711 21.773 0.683 1.00 71.75 201 SER A CA 1
ATOM 1599 C C . SER A 1 201 ? 4.380 21.266 1.237 1.00 71.75 201 SER A C 1
ATOM 1601 O O . SER A 1 201 ? 4.338 20.202 1.861 1.00 71.75 201 SER A O 1
ATOM 1603 N N . ASP A 1 202 ? 3.286 21.977 0.963 1.00 75.81 202 ASP A N 1
ATOM 1604 C CA . ASP A 1 202 ? 1.940 21.529 1.337 1.00 75.81 202 ASP A CA 1
ATOM 1605 C C . ASP A 1 202 ? 1.661 20.107 0.809 1.00 75.81 202 ASP A C 1
ATOM 1607 O O . ASP A 1 202 ? 1.105 19.273 1.528 1.00 75.81 202 ASP A O 1
ATOM 1611 N N . ASP A 1 203 ? 2.157 19.780 -0.390 1.00 76.00 203 ASP A N 1
ATOM 1612 C CA . ASP A 1 203 ? 2.044 18.447 -0.996 1.00 76.00 203 ASP A CA 1
ATOM 1613 C C . ASP A 1 203 ? 2.769 17.364 -0.182 1.00 76.00 203 ASP A C 1
ATOM 1615 O O . ASP A 1 203 ? 2.278 16.244 -0.037 1.00 76.00 203 ASP A O 1
ATOM 1619 N N . GLU A 1 204 ? 3.924 17.686 0.401 1.00 81.81 204 GLU A N 1
ATOM 1620 C CA . GLU A 1 204 ? 4.698 16.748 1.216 1.00 81.81 204 GLU A CA 1
ATOM 1621 C C . GLU A 1 204 ? 3.983 16.439 2.536 1.00 81.81 204 GLU A C 1
ATOM 1623 O O . GLU A 1 204 ? 3.879 15.273 2.927 1.00 81.81 204 GLU A O 1
ATOM 1628 N N . ILE A 1 205 ? 3.393 17.458 3.171 1.00 80.44 205 ILE A N 1
ATOM 1629 C CA . ILE A 1 205 ? 2.564 17.288 4.373 1.00 80.44 205 ILE A CA 1
ATOM 1630 C C . ILE A 1 205 ? 1.344 16.417 4.056 1.00 80.44 205 ILE A C 1
ATOM 1632 O O . ILE A 1 205 ? 1.010 15.503 4.819 1.00 80.44 205 ILE A O 1
ATOM 1636 N N . ILE A 1 206 ? 0.681 16.671 2.924 1.00 81.81 206 ILE A N 1
ATOM 1637 C CA . ILE A 1 206 ? -0.473 15.895 2.458 1.00 81.81 206 ILE A CA 1
ATOM 1638 C C . ILE A 1 206 ? -0.075 14.430 2.244 1.00 81.81 206 ILE A C 1
ATOM 1640 O O . ILE A 1 206 ? -0.745 13.531 2.761 1.00 81.81 206 ILE A O 1
ATOM 1644 N N . VAL A 1 207 ? 1.027 14.154 1.544 1.00 85.44 207 VAL A N 1
ATOM 1645 C CA . VAL A 1 207 ? 1.491 12.781 1.280 1.00 85.44 207 VAL A CA 1
ATOM 1646 C C . VAL A 1 207 ? 1.911 12.069 2.571 1.00 85.44 207 VAL A C 1
ATOM 1648 O O . VAL A 1 207 ? 1.568 10.898 2.767 1.00 85.44 207 VAL A O 1
ATOM 1651 N N . GLN A 1 208 ? 2.579 12.761 3.496 1.00 85.44 208 GLN A N 1
ATOM 1652 C CA . GLN A 1 208 ? 2.960 12.199 4.793 1.00 85.44 208 GLN A CA 1
ATOM 1653 C C . GLN A 1 208 ? 1.732 11.822 5.632 1.00 85.44 208 GLN A C 1
ATOM 1655 O O . GLN A 1 208 ? 1.652 10.700 6.139 1.00 85.44 208 GLN A O 1
ATOM 1660 N N . ARG A 1 209 ? 0.744 12.721 5.740 1.00 80.88 209 ARG A N 1
ATOM 1661 C CA . ARG A 1 209 ? -0.515 12.452 6.457 1.00 80.88 209 ARG A CA 1
ATOM 1662 C C . ARG A 1 209 ? -1.314 11.331 5.802 1.00 80.88 209 ARG A C 1
ATOM 1664 O O . ARG A 1 209 ? -1.856 10.489 6.513 1.00 80.88 209 ARG A O 1
ATOM 1671 N N . THR A 1 210 ? -1.348 11.296 4.467 1.00 83.00 210 THR A N 1
ATOM 1672 C CA . THR A 1 210 ? -2.000 10.226 3.691 1.00 83.00 210 THR A CA 1
ATOM 1673 C C . THR A 1 210 ? -1.408 8.873 4.069 1.00 83.00 210 THR A C 1
ATOM 1675 O O . THR A 1 210 ? -2.131 7.955 4.453 1.00 83.00 210 THR A O 1
ATOM 1678 N N . THR A 1 211 ? -0.077 8.789 4.024 1.00 89.56 211 THR A N 1
ATOM 1679 C CA . THR A 1 211 ? 0.684 7.563 4.278 1.00 89.56 211 THR A CA 1
ATOM 1680 C C . THR A 1 211 ? 0.491 7.070 5.706 1.00 89.56 211 THR A C 1
ATOM 1682 O O . THR A 1 211 ? 0.186 5.896 5.915 1.00 89.56 211 THR A O 1
ATOM 1685 N N . LEU A 1 212 ? 0.617 7.968 6.688 1.00 85.00 212 LEU A N 1
ATOM 1686 C CA . LEU A 1 212 ? 0.422 7.634 8.096 1.00 85.00 212 LEU A CA 1
ATOM 1687 C C . LEU A 1 212 ? -0.988 7.112 8.349 1.00 85.00 212 LEU A C 1
ATOM 1689 O O . LEU A 1 212 ? -1.157 6.064 8.965 1.00 85.00 212 LEU A O 1
ATOM 1693 N N . ARG A 1 213 ? -2.000 7.809 7.832 1.00 80.69 213 ARG A N 1
ATOM 1694 C CA . ARG A 1 213 ? -3.397 7.411 7.998 1.00 80.69 213 ARG A CA 1
ATOM 1695 C C . ARG A 1 213 ? -3.674 6.034 7.397 1.00 80.69 213 ARG A C 1
ATOM 1697 O O . ARG A 1 213 ? -4.320 5.217 8.048 1.00 80.69 213 ARG A O 1
ATOM 1704 N N . ALA A 1 214 ? -3.148 5.758 6.205 1.00 86.69 214 ALA A N 1
ATOM 1705 C CA . ALA A 1 214 ? -3.290 4.457 5.562 1.00 86.69 214 ALA A CA 1
ATOM 1706 C C . ALA A 1 214 ? -2.602 3.348 6.369 1.00 86.69 214 ALA A C 1
ATOM 1708 O O . ALA A 1 214 ? -3.195 2.295 6.588 1.00 86.69 214 ALA A O 1
ATOM 1709 N N . ALA A 1 215 ? -1.382 3.586 6.861 1.00 89.00 215 ALA A N 1
ATOM 1710 C CA . ALA A 1 215 ? -0.656 2.626 7.690 1.00 89.00 215 ALA A CA 1
ATOM 1711 C C . ALA A 1 215 ? -1.396 2.312 9.002 1.00 89.00 215 ALA A C 1
ATOM 1713 O O . ALA A 1 215 ? -1.517 1.145 9.373 1.00 89.00 215 ALA A O 1
ATOM 1714 N N . VAL A 1 216 ? -1.944 3.336 9.668 1.00 82.38 216 VAL A N 1
ATOM 1715 C 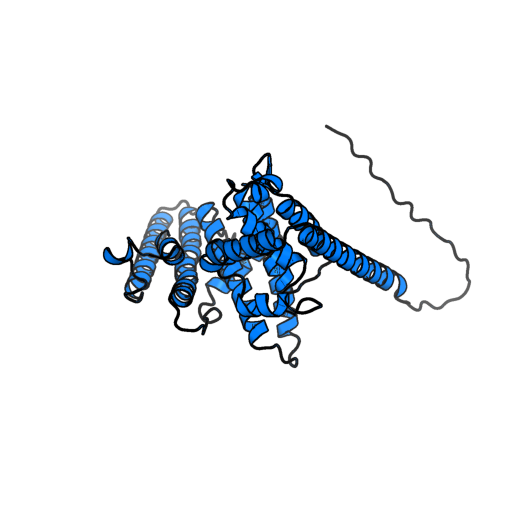CA . VAL A 1 216 ? -2.776 3.178 10.872 1.00 82.38 216 VAL A CA 1
ATOM 1716 C C . VAL A 1 216 ? -4.038 2.377 10.561 1.00 82.38 216 VAL A C 1
ATOM 1718 O O . VAL A 1 216 ? -4.354 1.442 11.288 1.00 82.38 216 VAL A O 1
ATOM 1721 N N . LEU A 1 217 ? -4.727 2.686 9.461 1.00 81.06 217 LEU A N 1
ATOM 1722 C CA . LEU A 1 217 ? -5.930 1.963 9.058 1.00 81.06 217 LEU A CA 1
ATOM 1723 C C . LEU A 1 217 ? -5.645 0.474 8.799 1.00 81.06 217 LEU A C 1
ATOM 1725 O O . LEU A 1 217 ? -6.354 -0.390 9.312 1.00 81.06 217 LEU A O 1
ATOM 1729 N N . ILE A 1 218 ? -4.579 0.172 8.048 1.00 86.56 218 ILE A N 1
ATOM 1730 C CA . ILE A 1 218 ? -4.127 -1.204 7.794 1.00 86.56 218 ILE A CA 1
ATOM 1731 C C . ILE A 1 218 ? -3.832 -1.919 9.116 1.00 86.56 218 ILE A C 1
ATOM 1733 O O . ILE A 1 218 ? -4.307 -3.035 9.326 1.00 86.56 218 ILE A O 1
ATOM 1737 N N . HIS A 1 219 ? -3.069 -1.277 10.006 1.00 83.38 219 HIS A N 1
ATOM 1738 C CA . HIS A 1 219 ? -2.719 -1.841 11.307 1.00 83.38 219 HIS A CA 1
ATOM 1739 C C . HIS A 1 219 ? -3.968 -2.202 12.114 1.00 83.38 219 HIS A C 1
ATOM 1741 O O . HIS A 1 219 ? -4.088 -3.326 12.603 1.00 83.38 219 HIS A O 1
ATOM 1747 N N . SER A 1 220 ? -4.920 -1.277 12.215 1.00 77.19 220 SER A N 1
ATOM 1748 C CA . SER A 1 220 ? -6.138 -1.490 12.987 1.00 77.19 220 SER A CA 1
ATOM 1749 C C . SER A 1 220 ? -7.009 -2.605 12.425 1.00 77.19 220 SER A C 1
ATOM 1751 O O . SER A 1 220 ? -7.503 -3.428 13.193 1.00 77.19 220 SER A O 1
ATOM 1753 N N . HIS A 1 221 ? -7.150 -2.689 11.098 1.00 78.94 221 HIS A N 1
ATOM 1754 C CA . HIS A 1 221 ? -7.860 -3.802 10.466 1.00 78.94 221 HIS A CA 1
ATOM 1755 C C . HIS A 1 221 ? -7.218 -5.146 10.799 1.00 78.94 221 HIS A C 1
ATOM 1757 O O . HIS A 1 221 ? -7.920 -6.111 11.093 1.00 78.94 221 HIS A O 1
ATOM 1763 N N . TRP A 1 222 ? -5.887 -5.224 10.781 1.00 84.12 222 TRP A N 1
ATOM 1764 C CA . TRP A 1 222 ? -5.190 -6.463 11.119 1.00 84.12 222 TRP A CA 1
ATOM 1765 C C . TRP A 1 222 ? -5.351 -6.827 12.592 1.00 84.12 222 TRP A C 1
ATOM 1767 O O . TRP A 1 222 ? -5.610 -7.988 12.890 1.00 84.12 222 TRP A O 1
ATOM 1777 N N . CYS A 1 223 ? -5.253 -5.859 13.508 1.00 75.38 223 CYS A N 1
ATOM 1778 C CA . CYS A 1 223 ? -5.474 -6.108 14.934 1.00 75.38 223 CYS A CA 1
ATOM 1779 C C . CYS A 1 223 ? -6.891 -6.609 15.224 1.00 75.38 223 CYS A C 1
ATOM 1781 O O . CYS A 1 223 ? -7.050 -7.560 15.989 1.00 75.38 223 CYS A O 1
ATOM 1783 N N . PHE A 1 224 ? -7.897 -6.010 14.580 1.00 69.94 224 PHE A N 1
ATOM 1784 C CA . PHE A 1 224 ? -9.285 -6.443 14.706 1.00 69.94 224 PHE A CA 1
ATOM 1785 C C . PHE A 1 224 ? -9.471 -7.884 14.205 1.00 69.94 224 PHE A C 1
ATOM 1787 O O . PHE A 1 224 ? -9.987 -8.728 14.931 1.00 69.94 224 PHE A O 1
ATOM 1794 N N . LEU A 1 225 ? -8.977 -8.197 13.001 1.00 71.88 225 LEU A N 1
ATOM 1795 C CA . LEU A 1 225 ? -9.103 -9.534 12.407 1.00 71.88 225 LEU A CA 1
ATOM 1796 C C . LEU A 1 225 ? -8.331 -10.621 13.165 1.00 71.88 225 LEU A C 1
ATOM 1798 O O . LEU A 1 225 ? -8.779 -11.764 13.222 1.00 71.88 225 LEU A O 1
ATOM 1802 N N . ASP A 1 226 ? -7.185 -10.284 13.756 1.00 68.81 226 ASP A N 1
ATOM 1803 C CA . ASP A 1 226 ? -6.374 -11.236 14.519 1.00 68.81 226 ASP A CA 1
ATOM 1804 C C . ASP A 1 226 ? -6.977 -11.576 15.893 1.00 68.81 226 ASP A C 1
ATOM 1806 O O . ASP A 1 226 ? -6.383 -12.369 16.630 1.00 68.81 226 ASP A O 1
ATOM 1810 N N . ASN A 1 227 ? -8.111 -10.962 16.280 1.00 59.50 227 ASN A N 1
ATOM 1811 C CA . ASN A 1 227 ? -8.649 -10.963 17.651 1.00 59.50 227 ASN A CA 1
ATOM 1812 C C . ASN A 1 227 ? -7.579 -10.611 18.701 1.00 59.50 227 ASN A C 1
ATOM 1814 O O . ASN A 1 227 ? -7.681 -10.941 19.889 1.00 59.50 227 ASN A O 1
ATOM 1818 N N . ARG A 1 228 ? -6.494 -9.974 18.255 1.00 51.84 228 ARG A N 1
ATOM 1819 C CA . ARG A 1 228 ? -5.315 -9.737 19.061 1.00 51.84 228 ARG A CA 1
ATOM 1820 C C . ARG A 1 228 ? -5.480 -8.348 19.625 1.00 51.84 228 ARG A C 1
ATOM 1822 O O . ARG A 1 228 ? -5.153 -7.365 18.968 1.00 51.84 228 ARG A O 1
ATOM 1829 N N . ARG A 1 229 ? -6.026 -8.344 20.844 1.00 49.44 229 ARG A N 1
ATOM 1830 C CA . ARG A 1 229 ? -6.019 -7.255 21.826 1.00 49.44 229 ARG A CA 1
ATOM 1831 C C . ARG A 1 229 ? -4.928 -6.239 21.483 1.00 49.44 229 ARG A C 1
ATOM 1833 O O . ARG A 1 229 ? -3.756 -6.632 21.406 1.00 49.44 229 ARG A O 1
ATOM 1840 N N . LEU A 1 230 ? -5.296 -4.970 21.343 1.00 46.81 230 LEU A N 1
ATOM 1841 C CA . LEU A 1 230 ? -4.335 -3.877 21.416 1.00 46.81 230 LEU A CA 1
ATOM 1842 C C . LEU A 1 230 ? -3.938 -3.761 22.896 1.00 46.81 230 LEU A C 1
ATOM 1844 O O . LEU A 1 230 ? -4.308 -2.848 23.622 1.00 46.81 230 LEU A O 1
ATOM 1848 N N . THR A 1 231 ? -3.275 -4.792 23.429 1.00 38.38 231 THR A N 1
ATOM 1849 C CA . THR A 1 231 ? -2.909 -4.813 24.835 1.00 38.38 231 THR A CA 1
ATOM 1850 C C . THR A 1 231 ? -1.933 -3.676 25.105 1.00 38.38 231 THR A C 1
ATOM 1852 O O . THR A 1 231 ? -0.714 -3.852 25.064 1.00 38.38 231 THR A O 1
ATOM 1855 N N . LYS A 1 232 ? -2.468 -2.559 25.595 1.00 41.34 232 LYS A N 1
ATOM 1856 C CA . LYS A 1 232 ? -1.815 -1.768 26.628 1.00 41.34 232 LYS A CA 1
ATOM 1857 C C . LYS A 1 232 ? -1.671 -2.674 27.851 1.00 41.34 232 LYS A C 1
ATOM 1859 O O . LYS A 1 232 ? -2.425 -2.594 28.815 1.00 41.34 232 LYS A O 1
ATOM 1864 N N . THR A 1 233 ? -0.700 -3.586 27.826 1.00 34.75 233 THR A N 1
ATOM 1865 C CA . THR A 1 233 ? -0.236 -4.183 29.070 1.00 34.75 233 THR A CA 1
ATOM 1866 C C . THR A 1 233 ? 0.395 -3.041 29.844 1.00 34.75 233 THR A C 1
ATOM 1868 O O . THR A 1 233 ? 1.483 -2.571 29.500 1.00 34.75 233 THR A O 1
ATOM 1871 N N . SER A 1 234 ? -0.306 -2.572 30.869 1.00 34.50 234 SER A N 1
ATOM 1872 C CA . SER A 1 234 ? 0.266 -1.849 31.992 1.00 34.50 234 SER A CA 1
ATOM 1873 C C . SER A 1 234 ? 1.332 -2.741 32.633 1.00 34.50 234 SER A C 1
ATOM 1875 O O . SER A 1 234 ? 1.086 -3.449 33.604 1.00 34.50 234 SER A O 1
ATOM 1877 N N . SER A 1 235 ? 2.516 -2.773 32.037 1.00 34.16 235 SER A N 1
ATOM 1878 C CA . SER A 1 235 ? 3.707 -3.343 32.633 1.00 34.16 235 SER A CA 1
ATOM 1879 C C . SER A 1 235 ? 4.762 -2.258 32.581 1.00 34.16 235 SER A C 1
ATOM 1881 O O . SER A 1 235 ? 5.226 -1.867 31.513 1.00 34.16 235 SER A O 1
ATOM 1883 N N . THR A 1 236 ? 5.133 -1.784 33.759 1.00 37.84 236 THR A N 1
ATOM 1884 C CA . THR A 1 236 ? 6.190 -0.824 34.093 1.00 37.84 236 THR A CA 1
ATOM 1885 C C . THR A 1 236 ? 7.597 -1.283 33.657 1.00 37.84 236 THR A C 1
ATOM 1887 O O . THR A 1 236 ? 8.598 -0.856 34.221 1.00 37.84 236 THR A O 1
ATOM 1890 N N . SER A 1 237 ? 7.701 -2.173 32.667 1.00 37.19 237 SER A N 1
ATOM 1891 C CA . SER A 1 237 ? 8.941 -2.596 32.035 1.00 37.19 237 SER A CA 1
ATOM 1892 C C . SER A 1 237 ? 9.123 -1.820 30.734 1.00 37.19 237 SER A C 1
ATOM 1894 O O . SER A 1 237 ? 8.316 -1.935 29.807 1.00 37.19 237 SER A O 1
ATOM 1896 N N . VAL A 1 238 ? 10.205 -1.050 30.676 1.00 40.62 238 VAL A N 1
ATOM 1897 C CA . VAL A 1 238 ? 10.734 -0.395 29.477 1.00 40.62 238 VAL A CA 1
ATOM 1898 C C . VAL A 1 238 ? 11.198 -1.481 28.502 1.00 40.62 238 VAL A C 1
ATOM 1900 O O . VAL A 1 238 ? 12.381 -1.782 28.405 1.00 40.62 238 VAL A O 1
ATOM 1903 N N . ASP A 1 239 ? 10.254 -2.141 27.838 1.00 38.81 239 ASP A N 1
ATOM 1904 C CA . ASP A 1 239 ? 10.552 -3.076 26.762 1.00 38.81 239 ASP A CA 1
ATOM 1905 C C . ASP A 1 239 ? 10.368 -2.330 25.439 1.00 38.81 239 ASP A C 1
ATOM 1907 O O . ASP A 1 239 ? 9.251 -2.155 24.943 1.00 38.81 239 ASP A O 1
ATOM 1911 N N . ASN A 1 240 ? 11.481 -1.816 24.910 1.00 42.34 240 ASN A N 1
ATOM 1912 C CA . ASN A 1 240 ? 11.579 -1.042 23.667 1.00 42.34 240 ASN A CA 1
ATOM 1913 C C . ASN A 1 240 ? 11.410 -1.935 22.422 1.00 42.34 240 ASN A C 1
ATOM 1915 O O . ASN A 1 240 ? 12.127 -1.788 21.432 1.00 42.34 240 ASN A O 1
ATOM 1919 N N . SER A 1 241 ? 10.487 -2.894 22.470 1.00 48.50 241 SER A N 1
ATOM 1920 C CA . SER A 1 241 ? 10.207 -3.761 21.336 1.00 48.50 241 SER A CA 1
ATOM 1921 C C . SER A 1 241 ? 9.517 -2.950 20.228 1.00 48.50 241 SER A C 1
ATOM 1923 O O . SER A 1 241 ? 8.530 -2.259 20.512 1.00 48.50 241 SER A O 1
ATOM 1925 N N . PRO A 1 242 ? 9.977 -3.032 18.963 1.00 47.75 242 PRO A N 1
ATOM 1926 C CA . PRO A 1 242 ? 9.382 -2.306 17.834 1.00 47.75 242 PRO A CA 1
ATOM 1927 C C . PRO A 1 242 ? 7.883 -2.607 17.662 1.00 47.75 242 PRO A C 1
ATOM 1929 O O . PRO A 1 242 ? 7.130 -1.741 17.224 1.00 47.75 242 PRO A O 1
ATOM 1932 N N . HIS A 1 243 ? 7.435 -3.781 18.121 1.00 51.09 243 HIS A N 1
ATOM 1933 C CA . HIS A 1 243 ? 6.032 -4.198 18.135 1.00 51.09 243 HIS A CA 1
ATOM 1934 C C . HIS A 1 243 ? 5.123 -3.302 18.985 1.00 51.09 243 HIS A C 1
ATOM 1936 O O . HIS A 1 243 ? 4.010 -2.991 18.573 1.00 51.09 243 HIS A O 1
ATOM 1942 N N . ARG A 1 244 ? 5.584 -2.858 20.164 1.00 53.81 244 ARG A N 1
ATOM 1943 C CA . ARG A 1 244 ? 4.794 -1.962 21.029 1.00 53.81 244 ARG A CA 1
ATOM 1944 C C . ARG A 1 244 ? 4.769 -0.536 20.487 1.00 53.81 244 ARG A C 1
ATOM 1946 O O . ARG A 1 244 ? 3.825 0.199 20.741 1.00 53.81 244 ARG A O 1
ATOM 1953 N N . ARG A 1 245 ? 5.800 -0.140 19.738 1.00 51.25 245 ARG A N 1
ATOM 1954 C CA . ARG A 1 245 ? 5.911 1.201 19.159 1.00 51.25 245 ARG A CA 1
ATOM 1955 C C . ARG A 1 245 ? 4.891 1.410 18.040 1.00 51.25 245 ARG A C 1
ATOM 1957 O O . ARG A 1 245 ? 4.167 2.394 18.093 1.00 51.25 245 ARG A O 1
ATOM 1964 N N . GLY A 1 246 ? 4.759 0.464 17.104 1.00 52.84 246 GLY A N 1
ATOM 1965 C CA . GLY A 1 246 ? 3.727 0.527 16.057 1.00 52.84 246 GLY A CA 1
ATOM 1966 C C . GLY A 1 246 ? 2.306 0.607 16.628 1.00 52.84 246 GLY A C 1
ATOM 1967 O O . GLY A 1 246 ? 1.504 1.436 16.203 1.00 52.84 246 GLY A O 1
ATOM 1968 N N . GLU A 1 247 ? 2.036 -0.175 17.673 1.00 56.66 247 GLU A N 1
ATOM 1969 C CA . GLU A 1 247 ? 0.762 -0.182 18.396 1.00 56.66 247 GLU A CA 1
ATOM 1970 C C . GLU A 1 247 ? 0.477 1.141 19.126 1.00 56.66 247 GLU A C 1
ATOM 1972 O O . GLU A 1 247 ? -0.633 1.669 19.057 1.00 56.66 247 GLU A O 1
ATOM 1977 N N . VAL A 1 248 ? 1.483 1.720 19.787 1.00 56.28 248 VAL A N 1
ATOM 1978 C CA . VAL A 1 248 ? 1.368 3.021 20.462 1.00 56.28 248 VAL A CA 1
ATOM 1979 C C . VAL A 1 248 ? 1.167 4.153 19.456 1.00 56.28 248 VAL A C 1
ATOM 1981 O O . VAL A 1 248 ? 0.311 5.002 19.688 1.00 56.28 248 VAL A O 1
ATOM 1984 N N . VAL A 1 249 ? 1.894 4.152 18.337 1.00 55.16 249 VAL A N 1
ATOM 1985 C CA . VAL A 1 249 ? 1.755 5.147 17.261 1.00 55.16 249 VAL A CA 1
ATOM 1986 C C . VAL A 1 249 ? 0.365 5.069 16.641 1.00 55.16 249 VAL A C 1
ATOM 1988 O O . VAL A 1 249 ? -0.325 6.085 16.547 1.00 55.16 249 VAL A O 1
ATOM 1991 N N . ALA A 1 250 ? -0.091 3.866 16.283 1.00 55.78 250 ALA A N 1
ATOM 1992 C CA . ALA A 1 250 ? -1.435 3.667 15.755 1.00 55.78 250 ALA A CA 1
ATOM 1993 C C . ALA A 1 250 ? -2.499 4.162 16.743 1.00 55.78 250 ALA A C 1
ATOM 1995 O O . ALA A 1 250 ? -3.348 4.975 16.378 1.00 55.78 250 ALA A O 1
ATOM 1996 N N . SER A 1 251 ? -2.397 3.774 18.014 1.00 56.22 251 SER A N 1
ATOM 1997 C CA . SER A 1 251 ? -3.330 4.202 19.056 1.00 56.22 251 SER A CA 1
ATOM 1998 C C . SER A 1 251 ? -3.302 5.717 19.299 1.00 56.22 251 SER A C 1
ATOM 2000 O O . SER A 1 251 ? -4.361 6.335 19.379 1.00 56.22 251 SER A O 1
ATOM 2002 N N . GLN A 1 252 ? -2.131 6.359 19.360 1.00 57.31 252 GLN A N 1
ATOM 2003 C CA . GLN A 1 252 ? -2.018 7.815 19.535 1.00 57.31 252 GLN A CA 1
ATOM 2004 C C . GLN A 1 252 ? -2.661 8.587 18.375 1.00 57.31 252 GLN A C 1
ATOM 2006 O O . GLN A 1 252 ? -3.366 9.574 18.602 1.00 57.31 252 GLN A O 1
ATOM 2011 N N . HIS A 1 253 ? -2.465 8.128 17.136 1.00 56.88 253 HIS A N 1
ATOM 2012 C CA . HIS A 1 253 ? -3.007 8.800 15.956 1.00 56.88 253 HIS A CA 1
ATOM 2013 C C . HIS A 1 253 ? -4.506 8.558 15.741 1.00 56.88 253 HIS A C 1
ATOM 2015 O O . HIS A 1 253 ? -5.169 9.439 15.199 1.00 56.88 253 HIS A O 1
ATOM 2021 N N . LEU A 1 254 ? -5.063 7.437 16.213 1.00 55.34 254 LEU A N 1
ATOM 2022 C CA . LEU A 1 254 ? -6.513 7.188 16.198 1.00 55.34 254 LEU A CA 1
ATOM 2023 C C . LEU A 1 254 ? -7.278 8.092 17.177 1.00 55.34 254 LEU A C 1
ATOM 2025 O O . LEU A 1 254 ? -8.370 8.553 16.858 1.00 55.34 254 LEU A O 1
ATOM 2029 N N . HIS A 1 255 ? -6.703 8.388 18.348 1.00 47.03 255 HIS A N 1
ATOM 2030 C CA . HIS A 1 255 ? -7.339 9.247 19.360 1.00 47.03 255 HIS A CA 1
ATOM 2031 C C . HIS A 1 255 ? -7.212 10.747 19.028 1.00 47.03 255 HIS A C 1
ATOM 2033 O O . HIS A 1 255 ? -8.021 11.565 19.467 1.00 47.03 255 HIS A O 1
ATOM 2039 N N . GLY A 1 256 ? -6.233 11.127 18.200 1.00 44.31 256 GLY A N 1
ATOM 2040 C CA . GLY A 1 256 ? -6.055 12.478 17.664 1.00 44.31 256 GLY A CA 1
ATOM 2041 C C . GLY A 1 256 ? -6.986 12.798 16.488 1.00 44.31 256 GLY A C 1
ATOM 2042 O O . GLY A 1 256 ? -6.511 13.220 15.435 1.00 44.31 256 GLY A O 1
ATOM 2043 N N . SER A 1 257 ? -8.302 12.626 16.661 1.00 40.56 257 SER A N 1
ATOM 2044 C CA . SER A 1 257 ? -9.347 12.747 15.618 1.00 40.56 257 SER A CA 1
ATOM 2045 C C . SER A 1 257 ? -9.277 14.038 14.764 1.00 40.56 257 SER A C 1
ATOM 2047 O O . SER A 1 257 ? -9.647 14.046 13.592 1.00 40.56 257 SER A O 1
ATOM 2049 N N . ARG A 1 258 ? -8.691 15.131 15.278 1.00 39.22 258 ARG A N 1
ATOM 2050 C CA . ARG A 1 258 ? -8.534 16.399 14.533 1.00 39.22 258 ARG A CA 1
ATOM 2051 C C . ARG A 1 258 ? -7.358 16.453 13.547 1.00 39.22 258 ARG A C 1
ATOM 2053 O O . ARG A 1 258 ? -7.380 17.298 12.658 1.00 39.22 258 ARG A O 1
ATOM 2060 N N . VAL A 1 259 ? -6.342 15.595 13.674 1.00 39.78 259 VAL A N 1
ATOM 2061 C CA . VAL A 1 259 ? -5.100 15.679 12.866 1.00 39.78 259 VAL A CA 1
ATOM 2062 C C . VAL A 1 259 ? -5.222 14.941 11.523 1.00 39.78 259 VAL A C 1
ATOM 2064 O O . VAL A 1 259 ? -4.418 15.155 10.617 1.00 39.78 259 VAL A O 1
ATOM 2067 N N . LEU A 1 260 ? -6.251 14.102 11.365 1.00 48.22 260 LEU A N 1
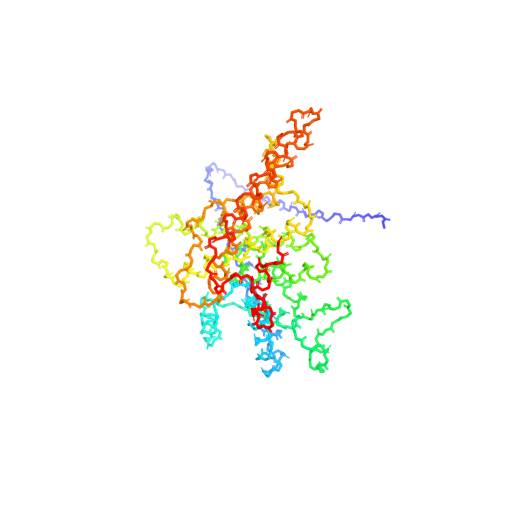ATOM 2068 C CA . LEU A 1 260 ? -6.437 13.229 10.201 1.00 48.22 260 LEU A CA 1
ATOM 2069 C C . LEU A 1 260 ? -7.500 13.721 9.208 1.00 48.22 260 LEU A C 1
ATOM 2071 O O . LEU A 1 260 ? -7.749 13.034 8.221 1.00 48.22 260 LEU A O 1
ATOM 2075 N N . SER A 1 261 ? -8.128 14.880 9.434 1.00 44.06 261 SER A N 1
ATOM 2076 C CA . SER A 1 261 ? -9.126 15.415 8.501 1.00 44.06 261 SER A CA 1
ATOM 2077 C C . SER A 1 261 ? -8.464 15.827 7.184 1.00 44.06 261 SER A C 1
ATOM 2079 O O . SER A 1 261 ? -7.596 16.702 7.157 1.00 44.06 261 SER A O 1
ATOM 2081 N N . PHE A 1 262 ? -8.857 15.170 6.092 1.00 50.69 262 PHE A N 1
ATOM 2082 C CA . PHE A 1 262 ? -8.416 15.512 4.746 1.00 50.69 262 PHE A CA 1
ATOM 2083 C C . PHE A 1 262 ? -9.393 16.499 4.117 1.00 50.69 262 PHE A C 1
ATOM 2085 O O . PHE A 1 262 ? -10.549 16.155 3.870 1.00 50.69 262 PHE A O 1
ATOM 2092 N N . THR A 1 263 ? -8.901 17.683 3.759 1.00 44.50 263 THR A N 1
ATOM 2093 C CA . THR A 1 263 ? -9.543 18.567 2.780 1.00 44.50 263 THR A CA 1
ATOM 2094 C C . THR A 1 263 ? -9.160 18.116 1.371 1.00 44.50 263 THR A C 1
ATOM 2096 O O . THR A 1 263 ? -8.458 18.814 0.645 1.00 44.50 263 THR A O 1
ATOM 2099 N N . MET A 1 264 ? -9.559 16.903 0.993 1.00 49.94 264 MET A N 1
ATOM 2100 C CA . MET A 1 264 ? -9.597 16.526 -0.421 1.00 49.94 264 MET A CA 1
ATOM 2101 C C . MET A 1 264 ? -10.889 17.067 -1.037 1.00 49.94 264 MET A C 1
ATOM 2103 O O . MET A 1 264 ? -11.849 17.374 -0.328 1.00 49.94 264 MET A O 1
ATOM 2107 N N . LYS A 1 265 ? -10.908 17.196 -2.368 1.00 49.59 265 LYS A N 1
ATOM 2108 C CA . LYS A 1 265 ? -12.114 17.477 -3.165 1.00 49.59 265 LYS A CA 1
ATOM 2109 C C . LYS A 1 265 ? -13.275 16.612 -2.639 1.00 49.59 265 LYS A C 1
ATOM 2111 O O . LYS A 1 265 ? -13.012 15.472 -2.267 1.00 49.59 265 LYS A O 1
ATOM 2116 N N . ASN A 1 266 ? -14.508 17.140 -2.603 1.00 52.94 266 ASN A N 1
ATOM 2117 C CA . ASN A 1 266 ? -15.749 16.486 -2.124 1.00 52.94 266 ASN A CA 1
ATOM 2118 C C . ASN A 1 266 ? -16.125 15.214 -2.923 1.00 52.94 266 ASN A C 1
ATOM 2120 O O . ASN A 1 266 ? -17.211 15.101 -3.482 1.00 52.94 266 ASN A O 1
ATOM 2124 N N . ASP A 1 267 ? -15.216 14.257 -3.001 1.00 72.69 267 ASP A N 1
ATOM 2125 C CA . ASP A 1 267 ? -15.375 12.977 -3.656 1.00 72.69 267 ASP A CA 1
ATOM 2126 C C . ASP A 1 267 ? -15.834 11.943 -2.624 1.00 72.69 267 ASP A C 1
ATOM 2128 O O . ASP A 1 267 ? -15.436 11.976 -1.454 1.00 72.69 267 ASP A O 1
ATOM 2132 N N . LEU A 1 268 ? -16.686 11.020 -3.056 1.00 73.31 268 LEU A N 1
ATOM 2133 C CA . LEU A 1 268 ? -17.256 9.970 -2.218 1.00 73.31 268 LEU A CA 1
ATOM 2134 C C . LEU A 1 268 ? -16.149 9.159 -1.527 1.00 73.31 268 LEU A C 1
ATOM 2136 O O . LEU A 1 268 ? -16.231 8.888 -0.331 1.00 73.31 268 LEU A O 1
ATOM 2140 N N . ALA A 1 269 ? -15.074 8.845 -2.256 1.00 69.88 269 ALA A N 1
ATOM 2141 C CA . ALA A 1 269 ? -13.930 8.113 -1.724 1.00 69.88 269 ALA A CA 1
ATOM 2142 C C . ALA A 1 269 ? -13.225 8.859 -0.581 1.00 69.88 269 ALA A C 1
ATOM 2144 O O . ALA A 1 269 ? -12.864 8.240 0.419 1.00 69.88 269 ALA A O 1
ATOM 2145 N N . ALA A 1 270 ? -13.082 10.184 -0.683 1.00 71.75 270 ALA A N 1
ATOM 2146 C CA . ALA A 1 270 ? -12.485 11.002 0.370 1.00 71.75 270 ALA A CA 1
ATOM 2147 C C . ALA A 1 270 ? -13.372 11.053 1.622 1.00 71.75 270 ALA A C 1
ATOM 2149 O O . ALA A 1 270 ? -12.863 11.020 2.740 1.00 71.75 270 ALA A O 1
ATOM 2150 N N . GLN A 1 271 ? -14.696 11.088 1.449 1.00 75.25 271 GLN A N 1
ATOM 2151 C CA . GLN A 1 271 ? -15.644 11.078 2.565 1.00 75.25 271 GLN A CA 1
ATOM 2152 C C . GLN A 1 271 ? -15.685 9.719 3.280 1.00 75.25 271 GLN A C 1
ATOM 2154 O O . GLN A 1 271 ? -15.625 9.685 4.507 1.00 75.25 271 GLN A O 1
ATOM 2159 N N . ILE A 1 272 ? -15.683 8.608 2.531 1.00 75.69 272 ILE A N 1
ATOM 2160 C CA . ILE A 1 272 ? -15.545 7.248 3.084 1.00 75.69 272 ILE A CA 1
ATOM 2161 C C . ILE A 1 272 ? -14.233 7.131 3.865 1.00 75.69 272 ILE A C 1
ATOM 2163 O O . ILE A 1 272 ? -14.212 6.705 5.019 1.00 75.69 272 ILE A O 1
ATOM 2167 N N . TYR A 1 273 ? -13.132 7.575 3.258 1.00 71.94 273 TYR A N 1
ATOM 2168 C CA . TYR A 1 273 ? -11.817 7.555 3.889 1.00 71.94 273 TYR A CA 1
ATOM 2169 C C . TYR A 1 273 ? -11.750 8.457 5.131 1.00 71.94 273 TYR A C 1
ATOM 2171 O O . TYR A 1 273 ? -11.013 8.160 6.072 1.00 71.94 273 TYR A O 1
ATOM 2179 N N . ASN A 1 274 ? -12.550 9.529 5.168 1.00 75.88 274 ASN A N 1
ATOM 2180 C CA . ASN A 1 274 ? -12.680 10.400 6.329 1.00 75.88 274 ASN A CA 1
ATOM 2181 C C . ASN A 1 274 ? -13.434 9.750 7.496 1.00 75.88 274 ASN A C 1
ATOM 2183 O O . ASN A 1 274 ? -13.009 9.919 8.638 1.00 75.88 274 ASN A O 1
ATOM 2187 N N . ALA A 1 275 ? -14.479 8.974 7.209 1.00 76.81 275 ALA A N 1
ATOM 2188 C CA . ALA A 1 275 ? -15.296 8.295 8.213 1.00 76.81 275 ALA A CA 1
ATOM 2189 C C . ALA A 1 275 ? -14.593 7.080 8.853 1.00 76.81 275 ALA A C 1
ATOM 2191 O O . ALA A 1 275 ? -14.836 6.751 10.013 1.00 76.81 275 ALA A O 1
ATOM 2192 N N . HIS A 1 276 ? -13.694 6.421 8.117 1.00 75.56 276 HIS A N 1
ATOM 2193 C CA . HIS A 1 276 ? -13.140 5.127 8.523 1.00 75.56 276 HIS A CA 1
ATOM 2194 C C . HIS A 1 276 ? -12.298 5.150 9.817 1.00 75.56 276 HIS A C 1
ATOM 2196 O O . HIS A 1 276 ? -12.486 4.269 10.654 1.00 75.56 276 HIS A O 1
ATOM 2202 N N . PRO A 1 277 ? -11.406 6.134 10.063 1.00 70.94 277 PRO A N 1
ATOM 2203 C CA . PRO A 1 277 ? -10.647 6.172 11.313 1.00 70.94 277 PRO A CA 1
ATOM 2204 C C . PRO A 1 277 ? -11.493 6.464 12.545 1.00 70.94 277 PRO A C 1
ATOM 2206 O O . PRO A 1 277 ? -11.110 6.046 13.630 1.00 70.94 277 PRO A O 1
ATOM 2209 N N . GLU A 1 278 ? -12.613 7.177 12.403 1.00 77.38 278 GLU A N 1
ATOM 2210 C CA . GLU A 1 278 ? -13.517 7.427 13.527 1.00 77.38 278 GLU A CA 1
ATOM 2211 C C . GLU A 1 278 ? -14.165 6.117 13.981 1.00 77.38 278 GLU A C 1
ATOM 2213 O O . GLU A 1 278 ? -14.086 5.781 15.163 1.00 77.38 278 GLU A O 1
ATOM 2218 N N . LEU A 1 279 ? -14.679 5.329 13.032 1.00 78.81 279 LEU A N 1
ATOM 2219 C CA . LEU A 1 279 ? -15.188 3.980 13.282 1.00 78.81 279 LEU A CA 1
ATOM 2220 C C . LEU A 1 279 ? -14.128 3.084 13.932 1.00 78.81 279 LEU A C 1
ATOM 2222 O O . LEU A 1 279 ? -14.365 2.478 14.975 1.00 78.81 279 LEU A O 1
ATOM 2226 N N . VAL A 1 280 ? -12.927 3.064 13.354 1.00 74.25 280 VAL A N 1
ATOM 2227 C CA . VAL A 1 280 ? -11.810 2.291 13.895 1.00 74.25 280 VAL A CA 1
ATOM 2228 C C . VAL A 1 280 ? -11.442 2.763 15.299 1.00 74.25 280 VAL A C 1
ATOM 2230 O O . VAL A 1 280 ? -11.183 1.925 16.152 1.00 74.25 280 VAL A O 1
ATOM 2233 N N . SER A 1 281 ? -11.473 4.069 15.584 1.00 74.88 281 SER A N 1
ATOM 2234 C CA . SER A 1 281 ? -11.202 4.582 16.931 1.00 74.88 281 SER A CA 1
ATOM 2235 C C . SER A 1 281 ? -12.216 4.068 17.955 1.00 74.88 281 SER A C 1
ATOM 2237 O O . SER A 1 281 ? -11.814 3.708 19.061 1.00 74.88 281 SER A O 1
ATOM 2239 N N . ILE A 1 282 ? -13.504 3.979 17.590 1.00 75.62 282 ILE A N 1
ATOM 2240 C CA . ILE A 1 282 ? -14.563 3.421 18.446 1.00 75.62 282 ILE A CA 1
ATOM 2241 C C . ILE A 1 282 ? -14.274 1.941 18.715 1.00 75.62 282 ILE A C 1
ATOM 2243 O O . ILE A 1 282 ? -14.274 1.523 19.868 1.00 75.62 282 ILE A O 1
ATOM 2247 N N . ALA A 1 283 ? -13.940 1.171 17.676 1.00 70.81 283 ALA A N 1
ATOM 2248 C CA . ALA A 1 283 ? -13.606 -0.242 17.820 1.00 70.81 283 ALA A CA 1
ATOM 2249 C C . ALA A 1 283 ? -12.345 -0.465 18.677 1.00 70.81 283 ALA A C 1
ATOM 2251 O O . ALA A 1 283 ? -12.325 -1.343 19.530 1.00 70.81 283 ALA A O 1
ATOM 2252 N N . THR A 1 284 ? -11.287 0.326 18.494 1.00 66.62 284 THR A N 1
ATOM 2253 C CA . THR A 1 284 ? -10.003 0.082 19.169 1.00 66.62 284 THR A CA 1
ATOM 2254 C C . THR A 1 284 ? -9.925 0.638 20.589 1.00 66.62 284 THR A C 1
ATOM 2256 O O . THR A 1 284 ? -9.292 0.015 21.428 1.00 66.62 284 THR A O 1
ATOM 2259 N N . SER A 1 285 ? -10.533 1.798 20.872 1.00 64.06 285 SER A N 1
ATOM 2260 C CA . SER A 1 285 ? -10.427 2.432 22.203 1.00 64.06 285 SER A CA 1
ATOM 2261 C C . SER A 1 285 ? -11.136 1.632 23.293 1.00 64.06 285 SER A C 1
ATOM 2263 O O . SER A 1 285 ? -10.631 1.527 24.409 1.00 64.06 285 SER A O 1
ATOM 2265 N N . ASP A 1 286 ? -12.254 1.006 22.939 1.00 57.88 286 ASP A N 1
ATOM 2266 C CA . ASP A 1 286 ? -13.152 0.419 23.923 1.00 57.88 286 ASP A CA 1
ATOM 2267 C C . ASP A 1 286 ? -12.995 -1.114 24.023 1.00 57.88 286 ASP A C 1
ATOM 2269 O O . ASP A 1 286 ? -13.246 -1.687 25.081 1.00 57.88 286 ASP A O 1
ATOM 2273 N N . ILE A 1 287 ? -12.502 -1.812 22.982 1.00 60.31 287 ILE A N 1
ATOM 2274 C CA . ILE A 1 287 ? -12.178 -3.258 23.065 1.00 60.31 287 ILE A CA 1
ATOM 2275 C C . ILE A 1 287 ? -11.077 -3.528 24.102 1.00 60.31 287 ILE A C 1
ATOM 2277 O O . ILE A 1 287 ? -11.102 -4.557 24.791 1.00 60.31 287 ILE A O 1
ATOM 2281 N N . ASP A 1 288 ? -10.126 -2.606 24.241 1.00 58.81 288 ASP A N 1
ATOM 2282 C CA . ASP A 1 288 ? -9.075 -2.702 25.251 1.00 58.81 288 ASP A CA 1
ATOM 2283 C C . ASP A 1 288 ? -9.647 -2.548 26.665 1.00 58.81 288 ASP A C 1
ATOM 2285 O O . ASP A 1 288 ? -9.240 -3.271 27.578 1.00 58.81 288 ASP A O 1
ATOM 2289 N N . GLU A 1 289 ? -10.647 -1.682 26.837 1.00 58.91 289 GLU A N 1
ATOM 2290 C CA . GLU A 1 289 ? -11.343 -1.466 28.106 1.00 58.91 289 GLU A CA 1
ATOM 2291 C C . GLU A 1 289 ? -12.223 -2.673 28.483 1.00 58.91 289 GLU A C 1
ATOM 2293 O O . GLU A 1 289 ? -12.083 -3.204 29.588 1.00 58.91 289 GLU A O 1
ATOM 2298 N N . VAL A 1 290 ? -13.010 -3.222 27.543 1.00 56.41 290 VAL A N 1
ATOM 2299 C CA . VAL A 1 290 ? -13.765 -4.482 27.736 1.00 56.41 290 VAL A CA 1
ATOM 2300 C C . VAL A 1 290 ? -12.826 -5.631 28.123 1.00 56.41 290 VAL A C 1
ATOM 2302 O O . VAL A 1 290 ? -13.133 -6.428 29.015 1.00 56.41 290 VAL A O 1
ATOM 2305 N N . SER A 1 291 ? -11.662 -5.721 27.475 1.00 57.41 291 SER A N 1
ATOM 2306 C CA . SER A 1 291 ? -10.681 -6.781 27.729 1.00 57.41 291 SER A CA 1
ATOM 2307 C C . SER A 1 291 ? -10.063 -6.674 29.125 1.00 57.41 291 SER A C 1
ATOM 2309 O O . SER A 1 291 ? -9.913 -7.697 29.799 1.00 57.41 291 SER A O 1
ATOM 2311 N N . LEU A 1 292 ? -9.739 -5.459 29.578 1.00 59.66 292 LEU A N 1
ATOM 2312 C CA . LEU A 1 292 ? -9.240 -5.197 30.931 1.00 59.66 292 LEU A CA 1
ATOM 2313 C C . LEU A 1 292 ? -10.301 -5.512 31.991 1.00 59.66 292 LEU A C 1
ATOM 2315 O O . LEU A 1 292 ? -9.972 -6.124 33.009 1.00 59.66 292 LEU A O 1
ATOM 2319 N N . CYS A 1 293 ? -11.568 -5.178 31.730 1.00 54.12 293 CYS A N 1
ATOM 2320 C CA . CYS A 1 293 ? -12.678 -5.544 32.603 1.00 54.12 293 CYS A CA 1
ATOM 2321 C C . CYS A 1 293 ? -12.843 -7.067 32.681 1.00 54.12 293 CYS A C 1
ATOM 2323 O O . CYS A 1 293 ? -12.892 -7.603 33.776 1.00 54.12 293 CYS A O 1
ATOM 2325 N N . SER A 1 294 ? -12.822 -7.794 31.560 1.00 54.28 294 SER A N 1
ATOM 2326 C CA . SER A 1 294 ? -13.016 -9.257 31.548 1.00 54.28 294 SER A CA 1
ATOM 2327 C C . SER A 1 294 ? -11.914 -10.073 32.248 1.00 54.28 294 SER A C 1
ATOM 2329 O O . SER A 1 294 ? -12.137 -11.225 32.616 1.00 54.28 294 SER A O 1
ATOM 2331 N N . ALA A 1 295 ? -10.718 -9.502 32.423 1.00 57.00 295 ALA A N 1
ATOM 2332 C CA . ALA A 1 295 ? -9.581 -10.174 33.052 1.00 57.00 295 ALA A CA 1
ATOM 2333 C C . ALA A 1 295 ? -9.616 -10.127 34.592 1.00 57.00 295 ALA A C 1
ATOM 2335 O O . ALA A 1 295 ? -8.895 -10.888 35.242 1.00 57.00 295 ALA A O 1
ATOM 2336 N N . ALA A 1 296 ? -10.436 -9.254 35.186 1.00 56.44 296 ALA A N 1
ATOM 2337 C CA . ALA A 1 296 ? -10.647 -9.216 36.627 1.00 56.44 296 ALA A CA 1
ATOM 2338 C C . ALA A 1 296 ? -11.686 -10.283 37.019 1.00 56.44 296 ALA A C 1
ATOM 2340 O O . ALA A 1 296 ? -12.833 -10.230 36.601 1.00 56.44 296 ALA A O 1
ATOM 2341 N N . ALA A 1 297 ? -11.299 -11.278 37.817 1.00 55.44 297 ALA A N 1
ATOM 2342 C CA . ALA A 1 297 ? -12.161 -12.404 38.192 1.00 55.44 297 ALA A CA 1
ATOM 2343 C C . ALA A 1 297 ? -13.137 -12.075 39.347 1.00 55.44 297 ALA A C 1
ATOM 2345 O O . ALA A 1 297 ? -13.214 -12.823 40.319 1.00 55.44 297 ALA A O 1
ATOM 2346 N N . ASN A 1 298 ? -13.862 -10.954 39.258 1.00 65.56 298 ASN A N 1
ATOM 2347 C CA . ASN A 1 298 ? -14.833 -10.509 40.267 1.00 65.56 298 ASN A CA 1
ATOM 2348 C C . ASN A 1 298 ? -16.203 -10.255 39.612 1.00 65.56 298 ASN A C 1
ATOM 2350 O O . ASN A 1 298 ? -16.251 -9.824 38.466 1.00 65.56 298 ASN A O 1
ATOM 2354 N N . ASP A 1 299 ? -17.319 -10.422 40.328 1.00 61.09 299 ASP A N 1
ATOM 2355 C CA . ASP A 1 299 ? -18.668 -10.164 39.775 1.00 61.09 299 ASP A CA 1
ATOM 2356 C C . ASP A 1 299 ? -18.827 -8.732 39.224 1.00 61.09 299 ASP A C 1
ATOM 2358 O O . ASP A 1 299 ? -19.429 -8.529 38.169 1.00 61.09 299 ASP A O 1
ATOM 2362 N N . THR A 1 300 ? -18.171 -7.745 39.844 1.00 62.62 300 THR A N 1
ATOM 2363 C CA . THR A 1 300 ? -18.123 -6.347 39.371 1.00 62.62 300 THR A CA 1
ATOM 2364 C C . THR A 1 300 ? -17.467 -6.186 37.998 1.00 62.62 300 THR A C 1
ATOM 2366 O O . THR A 1 300 ? -17.731 -5.229 37.277 1.00 62.62 300 THR A O 1
ATOM 2369 N N . ALA A 1 301 ? -16.614 -7.126 37.603 1.00 60.78 301 ALA A N 1
ATOM 2370 C CA . ALA A 1 301 ? -15.923 -7.119 36.327 1.00 60.78 301 ALA A CA 1
ATOM 2371 C C . ALA A 1 301 ? -16.857 -7.450 35.155 1.00 60.78 301 ALA A C 1
ATOM 2373 O O . ALA A 1 301 ? -16.711 -6.891 34.066 1.00 60.78 301 ALA A O 1
ATOM 2374 N N . THR A 1 302 ? -17.851 -8.312 35.395 1.00 62.59 302 THR A N 1
ATOM 2375 C CA . THR A 1 302 ? -18.880 -8.652 34.401 1.00 62.59 302 THR A CA 1
ATOM 2376 C C . THR A 1 302 ? -19.841 -7.488 34.163 1.00 62.59 302 THR A C 1
ATOM 2378 O O . THR A 1 302 ? -20.164 -7.185 33.015 1.00 62.59 302 THR A O 1
ATOM 2381 N N . GLU A 1 303 ? -20.212 -6.765 35.223 1.00 66.19 303 GLU A N 1
ATOM 2382 C CA . GLU A 1 303 ? -21.028 -5.549 35.142 1.00 66.19 303 GLU A CA 1
ATOM 2383 C C . GLU A 1 303 ? -20.278 -4.414 34.422 1.00 66.19 303 GLU A C 1
ATOM 2385 O O . GLU A 1 303 ? -20.837 -3.743 33.552 1.00 66.19 303 GLU A O 1
ATOM 2390 N N . ASN A 1 304 ? -18.975 -4.272 34.685 1.00 70.38 304 ASN A N 1
ATOM 2391 C CA . ASN A 1 304 ? -18.115 -3.319 33.981 1.00 70.38 304 ASN A CA 1
ATOM 2392 C C . ASN A 1 304 ? -17.949 -3.664 32.492 1.00 70.38 304 ASN A C 1
ATOM 2394 O O . ASN A 1 304 ? -18.028 -2.773 31.646 1.00 70.38 304 ASN A O 1
ATOM 2398 N N . ALA A 1 305 ? -17.781 -4.945 32.148 1.00 69.19 305 ALA A N 1
ATOM 2399 C CA . ALA A 1 305 ? -17.707 -5.383 30.755 1.00 69.19 305 ALA A CA 1
ATOM 2400 C C . ALA A 1 305 ? -19.028 -5.128 30.008 1.00 69.19 305 ALA A C 1
ATOM 2402 O O . ALA A 1 305 ? -19.010 -4.655 28.872 1.00 69.19 305 ALA A O 1
ATOM 2403 N N . PHE A 1 306 ? -20.173 -5.376 30.652 1.00 77.69 306 PHE A N 1
ATOM 2404 C CA . PHE A 1 306 ? -21.484 -5.074 30.078 1.00 77.69 306 PHE A CA 1
ATOM 2405 C C . PHE A 1 306 ? -21.689 -3.566 29.874 1.00 77.69 306 PHE A C 1
ATOM 2407 O O . PHE A 1 306 ? -22.117 -3.147 28.801 1.00 77.69 306 PHE A O 1
ATOM 2414 N N . SER A 1 307 ? -21.326 -2.741 30.861 1.00 78.88 307 SER A N 1
ATOM 2415 C CA . SER A 1 307 ? -21.375 -1.277 30.743 1.00 78.88 307 SER A CA 1
ATOM 2416 C C . SER A 1 307 ? -20.514 -0.771 29.581 1.00 78.88 307 SER A C 1
ATOM 2418 O O . SER A 1 307 ? -20.977 0.034 28.773 1.00 78.88 307 SER A O 1
ATOM 2420 N N . CYS A 1 308 ? -19.298 -1.302 29.432 1.00 76.19 308 CYS A N 1
ATOM 2421 C CA . CYS A 1 308 ? -18.412 -0.951 28.326 1.00 76.19 308 CYS A CA 1
ATOM 2422 C C . CYS A 1 308 ? -18.998 -1.379 26.964 1.00 76.19 308 CYS A C 1
ATOM 2424 O O . CYS A 1 308 ? -19.046 -0.576 26.035 1.00 76.19 308 CYS A O 1
ATOM 2426 N N . LEU A 1 309 ? -19.581 -2.580 26.853 1.00 79.81 309 LEU A N 1
ATOM 2427 C CA . LEU A 1 309 ? -20.291 -3.007 25.636 1.00 79.81 309 LEU A CA 1
ATOM 2428 C C . LEU A 1 309 ? -21.475 -2.092 25.282 1.00 79.81 309 LEU A C 1
ATOM 2430 O O . LEU A 1 309 ? -21.684 -1.778 24.108 1.00 79.81 309 LEU A O 1
ATOM 2434 N N . VAL A 1 310 ? -22.242 -1.632 26.274 1.00 83.25 310 VAL A N 1
ATOM 2435 C CA . VAL A 1 310 ? -23.340 -0.674 26.061 1.00 83.25 310 VAL A CA 1
ATOM 2436 C C . VAL A 1 310 ? -22.804 0.677 25.579 1.00 83.25 310 VAL A C 1
ATOM 2438 O O . VAL A 1 310 ? -23.409 1.295 24.697 1.00 83.25 310 VAL A O 1
ATOM 2441 N N . GLN A 1 311 ? -21.665 1.131 26.106 1.00 83.38 311 GLN A N 1
ATOM 2442 C CA . GLN A 1 311 ? -21.007 2.356 25.647 1.00 83.38 311 GLN A CA 1
ATOM 2443 C C . GLN A 1 311 ? -20.539 2.233 24.194 1.00 83.38 311 GLN A C 1
ATOM 2445 O O . GLN A 1 311 ? -20.873 3.105 23.390 1.00 83.38 311 GLN A O 1
ATOM 2450 N N . ILE A 1 312 ? -19.882 1.125 23.830 1.00 80.94 312 ILE A N 1
ATOM 2451 C CA . ILE A 1 312 ? -19.487 0.825 22.443 1.00 80.94 312 ILE A CA 1
ATOM 2452 C C . ILE A 1 312 ? -20.705 0.856 21.529 1.00 80.94 312 ILE A C 1
ATOM 2454 O O . ILE A 1 312 ? -20.715 1.565 20.523 1.00 80.94 312 ILE A O 1
ATOM 2458 N N . HIS A 1 313 ? -21.760 0.126 21.897 1.00 84.31 313 HIS A N 1
ATOM 2459 C CA . HIS A 1 313 ? -22.986 0.066 21.112 1.00 84.31 313 HIS A CA 1
ATOM 2460 C C . HIS A 1 313 ? -23.603 1.458 20.916 1.00 84.31 313 HIS A C 1
ATOM 2462 O O . HIS A 1 313 ? -24.012 1.812 19.811 1.00 84.31 313 HIS A O 1
ATOM 2468 N N . THR A 1 314 ? -23.627 2.276 21.971 1.00 86.25 314 THR A N 1
ATOM 2469 C CA . THR A 1 314 ? -24.163 3.642 21.921 1.00 86.25 314 THR A CA 1
ATOM 2470 C C . THR A 1 314 ? -23.319 4.538 21.016 1.00 86.25 314 THR A C 1
ATOM 2472 O O . THR A 1 314 ? -23.870 5.254 20.181 1.00 86.25 314 THR A O 1
ATOM 2475 N N . ARG A 1 315 ? -21.986 4.479 21.127 1.00 86.00 315 ARG A N 1
ATOM 2476 C CA . ARG A 1 315 ? -21.065 5.242 20.273 1.00 86.00 315 ARG A CA 1
ATOM 2477 C C . ARG A 1 315 ? -21.187 4.835 18.811 1.00 86.00 315 ARG A C 1
ATOM 2479 O O . ARG A 1 315 ? -21.295 5.713 17.961 1.00 86.00 315 ARG A O 1
ATOM 2486 N N . LEU A 1 316 ? -21.237 3.535 18.528 1.00 85.88 316 LEU A N 1
ATOM 2487 C CA . LEU A 1 316 ? -21.398 3.009 17.175 1.00 85.88 316 LEU A CA 1
ATOM 2488 C C . LEU A 1 316 ? -22.735 3.443 16.566 1.00 85.88 316 LEU A C 1
ATOM 2490 O O . LEU A 1 316 ? -22.774 3.908 15.430 1.00 85.88 316 LEU A O 1
ATOM 2494 N N . LYS A 1 317 ? -23.827 3.361 17.335 1.00 86.44 317 LYS A N 1
ATOM 2495 C CA . LYS A 1 317 ? -25.153 3.808 16.893 1.00 86.44 317 LYS A CA 1
ATOM 2496 C C . LYS A 1 317 ? -25.182 5.311 16.617 1.00 86.44 317 LYS A C 1
ATOM 2498 O O . LYS A 1 317 ? -25.728 5.725 15.598 1.00 86.44 317 LYS A O 1
ATOM 2503 N N . ASN A 1 318 ? -24.577 6.113 17.493 1.00 88.56 318 ASN A N 1
ATOM 2504 C CA . ASN A 1 318 ? -24.482 7.561 17.315 1.00 88.56 318 ASN A CA 1
ATOM 2505 C C . ASN A 1 318 ? -23.662 7.912 16.070 1.00 88.56 318 ASN A C 1
ATOM 2507 O O . ASN A 1 318 ? -24.124 8.702 15.249 1.00 88.56 318 ASN A O 1
ATOM 2511 N N . TRP A 1 319 ? -22.500 7.278 15.898 1.00 88.69 319 TRP A N 1
ATOM 2512 C CA . TRP A 1 319 ? -21.660 7.430 14.712 1.00 88.69 319 TRP A CA 1
ATOM 2513 C C . TRP A 1 319 ? -22.427 7.076 13.434 1.00 88.69 319 TRP A C 1
ATOM 2515 O O . TRP A 1 319 ? -22.517 7.902 12.530 1.00 88.69 319 TRP A O 1
ATOM 2525 N N . TYR A 1 320 ? -23.074 5.906 13.397 1.00 87.00 320 TYR A N 1
ATOM 2526 C CA . TYR A 1 320 ? -23.843 5.460 12.235 1.00 87.00 320 TYR A CA 1
ATOM 2527 C C . TYR A 1 320 ? -25.011 6.404 11.919 1.00 87.00 320 TYR A C 1
ATOM 2529 O O . TYR A 1 320 ? -25.247 6.734 10.762 1.00 87.00 320 TYR A O 1
ATOM 2537 N N . SER A 1 321 ? -25.717 6.901 12.941 1.00 86.25 321 SER A N 1
ATOM 2538 C CA . SER A 1 321 ? -26.804 7.877 12.760 1.00 86.25 321 SER A CA 1
ATOM 2539 C C . SER A 1 321 ? -26.327 9.258 12.296 1.00 86.25 321 SER A C 1
ATOM 2541 O O . SER A 1 321 ? -27.110 10.011 11.722 1.00 86.25 321 SER A O 1
ATOM 2543 N N . GLY A 1 322 ? -25.058 9.590 12.548 1.00 85.19 322 GLY A N 1
ATOM 2544 C CA . GLY A 1 322 ? -24.419 10.827 12.107 1.00 85.19 322 GLY A CA 1
ATOM 2545 C C . GLY A 1 322 ? -23.831 10.751 10.697 1.00 85.19 322 GLY A C 1
ATOM 2546 O O . GLY A 1 322 ? -23.387 11.776 10.176 1.00 85.19 322 GLY A O 1
ATOM 2547 N N . LEU A 1 323 ? -23.819 9.569 10.069 1.00 85.56 323 LEU A N 1
ATOM 2548 C CA . LEU A 1 323 ? -23.322 9.419 8.707 1.00 85.56 323 LEU A CA 1
ATOM 2549 C C . LEU A 1 323 ? -24.245 10.133 7.704 1.00 85.56 323 LEU A C 1
ATOM 2551 O O . LEU A 1 323 ? -25.468 10.006 7.776 1.00 85.56 323 LEU A O 1
ATOM 2555 N N . PRO A 1 324 ? -23.676 10.836 6.711 1.00 84.94 324 PRO A N 1
ATOM 2556 C CA . PRO A 1 324 ? -24.425 11.321 5.560 1.00 84.94 324 PRO A CA 1
ATOM 2557 C C . PRO A 1 324 ? -25.196 10.203 4.845 1.00 84.94 324 PRO A C 1
ATOM 2559 O O . PRO A 1 324 ? -24.722 9.070 4.745 1.00 84.94 324 PRO A O 1
ATOM 2562 N N . THR A 1 325 ? -26.345 10.540 4.258 1.00 80.31 325 THR A N 1
ATOM 2563 C CA . THR A 1 325 ? -27.241 9.575 3.591 1.00 80.31 325 THR A CA 1
ATOM 2564 C C . THR A 1 325 ? -26.585 8.820 2.433 1.00 80.31 325 THR A C 1
ATOM 2566 O O . THR A 1 325 ? -26.919 7.667 2.181 1.00 80.31 325 THR A O 1
ATOM 2569 N N . HIS A 1 326 ? -25.611 9.423 1.748 1.00 79.81 326 HIS A N 1
ATOM 2570 C CA . HIS A 1 326 ? -24.851 8.764 0.679 1.00 79.81 326 HIS A CA 1
ATOM 2571 C C . HIS A 1 326 ? -23.736 7.833 1.183 1.00 79.81 326 HIS A C 1
ATOM 2573 O O . HIS A 1 326 ? -23.155 7.105 0.384 1.00 79.81 326 HIS A O 1
ATOM 2579 N N . LEU A 1 327 ? -23.412 7.873 2.481 1.00 82.19 327 LEU A N 1
ATOM 2580 C CA . LEU A 1 327 ? -22.499 6.936 3.145 1.00 82.19 327 LEU A CA 1
ATOM 2581 C C . LEU A 1 327 ? -23.241 5.872 3.953 1.00 82.19 327 LEU A C 1
ATOM 2583 O O . LEU A 1 327 ? -22.640 4.854 4.278 1.00 82.19 327 LEU A O 1
ATOM 2587 N N . SER A 1 328 ? -24.513 6.087 4.294 1.00 83.19 328 SER A N 1
ATOM 2588 C CA . SER A 1 328 ? -25.327 5.099 5.002 1.00 83.19 328 SER A CA 1
ATOM 2589 C C . SER A 1 328 ? -25.692 3.911 4.110 1.00 83.19 328 SER A C 1
ATOM 2591 O O . SER A 1 328 ? -25.957 4.082 2.919 1.00 83.19 328 SER A O 1
ATOM 2593 N N . TRP A 1 329 ? -25.744 2.711 4.692 1.00 80.12 329 TRP A N 1
ATOM 2594 C CA . TRP A 1 329 ? -26.173 1.514 3.975 1.00 80.12 329 TRP A CA 1
ATOM 2595 C C . TRP A 1 329 ? -27.690 1.558 3.747 1.00 80.12 329 TRP A C 1
ATOM 2597 O O . TRP A 1 329 ? -28.470 1.557 4.699 1.00 80.12 329 TRP A O 1
ATOM 2607 N N . SER A 1 330 ? -28.103 1.618 2.483 1.00 77.44 330 SER A N 1
ATOM 2608 C CA . SER A 1 330 ? -29.503 1.590 2.029 1.00 77.44 330 SER A CA 1
ATOM 2609 C C . SER A 1 330 ? -29.707 0.515 0.960 1.00 77.44 330 SER A C 1
ATOM 2611 O O . SER A 1 330 ? -28.751 0.150 0.271 1.00 77.44 330 SER A O 1
ATOM 2613 N N . ASP A 1 331 ? -30.933 0.020 0.790 1.00 68.25 331 ASP A N 1
ATOM 2614 C CA . ASP A 1 331 ? -31.237 -1.037 -0.191 1.00 68.25 331 ASP A CA 1
ATOM 2615 C C . ASP A 1 331 ? -30.866 -0.632 -1.630 1.00 68.25 331 ASP A C 1
ATOM 2617 O O . ASP A 1 331 ? -30.316 -1.441 -2.375 1.00 68.25 331 ASP A O 1
ATOM 2621 N N . ASP A 1 332 ? -31.020 0.647 -1.986 1.00 65.19 332 ASP A N 1
ATOM 2622 C CA . ASP A 1 332 ? -30.608 1.175 -3.295 1.00 65.19 332 ASP A CA 1
ATOM 2623 C C . ASP A 1 332 ? -29.077 1.204 -3.468 1.00 65.19 332 ASP A C 1
ATOM 2625 O O . ASP A 1 332 ? -28.556 0.992 -4.564 1.00 65.19 332 ASP A O 1
ATOM 2629 N N . SER A 1 333 ? -28.330 1.429 -2.382 1.00 65.12 333 SER A N 1
ATOM 2630 C CA . SER A 1 333 ? -26.862 1.480 -2.408 1.00 65.12 333 SER A CA 1
ATOM 2631 C C . SER A 1 333 ? -26.197 0.101 -2.468 1.00 65.12 333 SER A C 1
ATOM 2633 O O . SER A 1 333 ? -25.053 0.008 -2.907 1.00 65.12 333 SER A O 1
ATOM 2635 N N . GLN A 1 334 ? -26.894 -0.978 -2.094 1.00 65.62 334 GLN A N 1
ATOM 2636 C CA . GLN A 1 334 ? -26.323 -2.333 -2.030 1.00 65.62 334 GLN A CA 1
ATOM 2637 C C . GLN A 1 334 ? -25.832 -2.846 -3.387 1.00 65.62 334 GLN A C 1
ATOM 2639 O O . GLN A 1 334 ? -24.834 -3.562 -3.459 1.00 65.62 334 GLN A O 1
ATOM 2644 N N . HIS A 1 335 ? -26.513 -2.475 -4.473 1.00 65.81 335 HIS A N 1
ATOM 2645 C CA . HIS A 1 335 ? -26.212 -2.988 -5.810 1.00 65.81 335 HIS A CA 1
ATOM 2646 C C . HIS A 1 335 ? -25.171 -2.163 -6.577 1.00 65.81 335 HIS A C 1
ATOM 2648 O O . HIS A 1 335 ? -24.574 -2.674 -7.524 1.00 65.81 335 HIS A O 1
ATOM 2654 N N . SER A 1 336 ? -24.925 -0.914 -6.171 1.00 69.19 336 SER A N 1
ATOM 2655 C CA . SER A 1 336 ? -23.966 -0.011 -6.824 1.00 69.19 336 SER A CA 1
ATOM 2656 C C . SER A 1 336 ? -22.845 0.473 -5.900 1.00 69.19 336 SER A C 1
ATOM 2658 O O . SER A 1 336 ? -22.092 1.371 -6.286 1.00 69.19 336 SER A O 1
ATOM 2660 N N . ALA A 1 337 ? -22.738 -0.070 -4.682 1.00 72.62 337 ALA A N 1
ATOM 2661 C CA . ALA A 1 337 ? -21.743 0.359 -3.707 1.00 72.62 337 ALA A CA 1
ATOM 2662 C C . ALA A 1 337 ? -20.318 0.131 -4.238 1.00 72.62 337 ALA A C 1
ATOM 2664 O O . ALA A 1 337 ? -19.967 -0.992 -4.619 1.00 72.62 337 ALA A O 1
ATOM 2665 N N . PRO A 1 338 ? -19.458 1.164 -4.233 1.00 77.56 338 PRO A N 1
ATOM 2666 C CA . PRO A 1 338 ? -18.052 0.969 -4.536 1.00 77.56 338 PRO A CA 1
ATOM 2667 C C . PRO A 1 338 ? -17.382 0.118 -3.436 1.00 77.56 338 PRO A C 1
ATOM 2669 O O . PRO A 1 338 ? -17.832 0.123 -2.285 1.00 77.56 338 PRO A O 1
ATOM 2672 N N . PRO A 1 339 ? -16.282 -0.597 -3.742 1.00 76.06 339 PRO A N 1
ATOM 2673 C CA . PRO A 1 339 ? -15.647 -1.523 -2.796 1.00 76.06 339 PRO A CA 1
ATOM 2674 C C . PRO A 1 339 ? -15.250 -0.893 -1.455 1.00 76.06 339 PRO A C 1
ATOM 2676 O O . PRO A 1 339 ? -15.319 -1.539 -0.416 1.00 76.06 339 PRO A O 1
ATOM 2679 N N . ASN A 1 340 ? -14.858 0.380 -1.458 1.00 74.75 340 ASN A N 1
ATOM 2680 C CA . ASN A 1 340 ? -14.512 1.122 -0.247 1.00 74.75 340 ASN A CA 1
ATOM 2681 C C . ASN A 1 340 ? -15.728 1.418 0.649 1.00 74.75 340 ASN A C 1
ATOM 2683 O O . ASN A 1 340 ? -15.577 1.434 1.867 1.00 74.75 340 ASN A O 1
ATOM 2687 N N . LEU A 1 341 ? -16.923 1.609 0.078 1.00 80.75 341 LEU A N 1
ATOM 2688 C CA . LEU A 1 341 ? -18.157 1.759 0.852 1.00 80.75 341 LEU A CA 1
ATOM 2689 C C . LEU A 1 341 ? -18.538 0.428 1.498 1.00 80.75 341 LEU A C 1
ATOM 2691 O O . LEU A 1 341 ? -18.884 0.401 2.671 1.00 80.75 341 LEU A O 1
ATOM 2695 N N . TYR A 1 342 ? -18.401 -0.680 0.767 1.00 79.25 342 TYR A N 1
ATOM 2696 C CA . TYR A 1 342 ? -18.604 -2.013 1.336 1.00 79.25 342 TYR A CA 1
ATOM 2697 C C . TYR A 1 342 ? -17.674 -2.269 2.534 1.00 79.25 342 TYR A C 1
ATOM 2699 O O . TYR A 1 342 ? -18.130 -2.719 3.578 1.00 79.25 342 TYR A O 1
ATOM 2707 N N . LEU A 1 343 ? -16.385 -1.920 2.419 1.00 76.06 343 LEU A N 1
ATOM 2708 C CA . LEU A 1 343 ? -15.418 -2.075 3.515 1.00 76.06 343 LEU A CA 1
ATOM 2709 C C . LEU A 1 343 ? -15.767 -1.245 4.758 1.00 76.06 343 LEU A C 1
ATOM 2711 O O . LEU A 1 343 ? -15.510 -1.700 5.871 1.00 76.06 343 LEU A O 1
ATOM 2715 N N . LEU A 1 344 ? -16.367 -0.061 4.587 1.00 78.69 344 LEU A N 1
ATOM 2716 C CA . LEU A 1 344 ? -16.824 0.766 5.707 1.00 78.69 344 LEU A CA 1
ATOM 2717 C C . LEU A 1 344 ? -17.915 0.065 6.533 1.00 78.69 344 LEU A C 1
ATOM 2719 O O . LEU A 1 344 ? -17.934 0.218 7.749 1.00 78.69 344 LEU A O 1
ATOM 2723 N N . HIS A 1 345 ? -18.787 -0.709 5.880 1.00 80.44 345 HIS A N 1
ATOM 2724 C CA . HIS A 1 345 ? -19.937 -1.390 6.500 1.00 80.44 345 HIS A CA 1
ATOM 2725 C C . HIS A 1 345 ? -19.692 -2.868 6.829 1.00 80.44 345 HIS A C 1
ATOM 2727 O O . HIS A 1 345 ? -20.600 -3.551 7.290 1.00 80.44 345 HIS A O 1
ATOM 2733 N N . GLN A 1 346 ? -18.488 -3.385 6.572 1.00 72.12 346 GLN A N 1
ATOM 2734 C CA . GLN A 1 346 ? -18.130 -4.770 6.894 1.00 72.12 346 GLN A CA 1
ATOM 2735 C C . GLN A 1 346 ? -17.758 -4.965 8.380 1.00 72.12 346 GLN A C 1
ATOM 2737 O O . GLN A 1 346 ? -17.745 -6.102 8.854 1.00 72.12 346 GLN A O 1
ATOM 2742 N N . GLN A 1 347 ? -17.405 -3.885 9.084 1.00 55.94 347 GLN A N 1
ATOM 2743 C CA . GLN A 1 347 ? -17.033 -3.889 10.508 1.00 55.94 347 GLN A CA 1
ATOM 2744 C C . GLN A 1 347 ? -18.268 -3.968 11.402 1.00 55.94 347 GLN A C 1
ATOM 2746 O O . GLN A 1 347 ? -18.158 -4.627 12.461 1.00 55.94 347 GLN A O 1
#

Organism: NCBI:txid2486360

Foldseek 3Di:
DDDDDDDDDDPPDDDDDDDDDDDDPDDCPPVVVVVVVVLVVVLVVLLVLLVVVVVPADPVLLVQLLVLLVQPPCLQQVQADPVQQVVQVPDPQGDQRAGSLLSLLSSQVSLVRDDCVDPSSVVQADPLRHGPSLVSSVVSLVSVLVSLDQDLSSLSSLLSNLVVCVVSVVPVSSLVSLLSSLVSLVVVVVVVVVCPDDCDDPVRLVSSLSNLLSSLLVVLVVCVVVVPALDPPPDPDPPVPSNVSSSVSSLVVLVPLVSNQDPDDPDPSSLLSNLRSPLSNLVRVLVNQLVVLVVDPDPVSVVSNVVSVVVSVVSNVVSQVPDDPQLHDDPVCPVVPDPNSVVSPPD